Protein AF-A0A4S2RQL5-F1 (afdb_monomer_lite)

pLDDT: mean 70.8, std 19.48, range [29.61, 95.12]

Sequence (225 aa):
MMVQENGVPAGMKHYSAEFKADAVLYRSRLGATVRSVAADLGVNTETLRNWIRAADGRRSGAHSAPPAAVQAGGDAVQAELAAARKRIREPEEERDILRKASPVFRDGDALVNRCQFVEDHQRRHGVKRLCDIFGLSRSSFYYWRRTAAARAARQAVDAGLAARIRKAHQDSDGTYGVPRITAELRDQAGRSSITSGSPGSCGPSGSRGSACAAGTAPRSRTRWR

Foldseek 3Di:
DDDDDDDDDPDDPDDDPVNLVVLLVVVVPPPDDLVNSCVVVVHDSVVNVVSNVVVVVVVVVVVPPPPVVVVVVVVVVVVVVVVVVVVVVLVVVLVVLCVVLVVQCDDPVNLVSLLVSLVVCCVPQNNVSSCVSSVHDPVSSVVCVVCVVVVVVVVVVVVVVVVQLVVVCVVVVNPDDDVRSVVVVVVVVVVVVVVPDDDDDDDDDDDDDDDDDDDDDPPPPPPDD

Radius of gyration: 44.58 Å; chains: 1; bounding box: 65×73×136 Å

Secondary structure (DSSP, 8-state):
----------------HHHHHHHHHGGGSTT--HHHHHHHTT--HHHHHHHHHHHHHHHHHHHTS-HHHHHHHHHHHHHHHHHHHHHHHHHHHHHHHHHHHGGGSSSS-HHHHHHHHHHHHHHHH-HHHHHHHTT--HHHHHHHHHTHHHHHHHHHHHHHHHHHHHHHHHHTTT---HHHHHHHHHHHHHHHHHHT-----------------------------

Structure (mmCIF, N/CA/C/O backbone):
data_AF-A0A4S2RQL5-F1
#
_entry.id   AF-A0A4S2RQL5-F1
#
loop_
_atom_site.group_PDB
_atom_site.id
_atom_site.type_symbol
_atom_site.label_atom_id
_atom_site.label_alt_id
_atom_site.label_comp_id
_atom_site.label_asym_id
_atom_site.label_entity_id
_atom_site.label_seq_id
_atom_site.pdbx_PDB_ins_code
_atom_site.Cartn_x
_atom_site.Cartn_y
_atom_site.Cartn_z
_atom_site.occupancy
_atom_site.B_iso_or_equiv
_atom_site.auth_seq_id
_atom_site.auth_comp_id
_atom_site.auth_asym_id
_atom_site.auth_atom_id
_atom_site.pdbx_PDB_model_num
ATOM 1 N N . MET A 1 1 ? 15.908 45.155 -93.025 1.00 34.34 1 MET A N 1
ATOM 2 C CA . MET A 1 1 ? 16.647 46.073 -92.137 1.00 34.34 1 MET A CA 1
ATOM 3 C C . MET A 1 1 ? 17.646 45.226 -91.369 1.00 34.34 1 MET A C 1
ATOM 5 O O . MET A 1 1 ? 17.229 44.307 -90.678 1.00 34.34 1 MET A O 1
ATOM 9 N N . MET A 1 2 ? 18.937 45.422 -91.637 1.00 41.31 2 MET A N 1
ATOM 10 C CA . MET A 1 2 ? 20.024 44.726 -90.951 1.00 41.31 2 MET A CA 1
ATOM 11 C C . MET A 1 2 ? 19.987 45.047 -89.458 1.00 41.31 2 MET A C 1
ATOM 13 O O . MET A 1 2 ? 19.910 46.222 -89.121 1.00 41.31 2 MET A O 1
ATOM 17 N N . VAL A 1 3 ? 20.153 44.032 -88.611 1.00 37.03 3 VAL A N 1
ATOM 18 C CA . VAL A 1 3 ? 21.260 44.028 -87.646 1.00 37.03 3 VAL A CA 1
ATOM 19 C C . VAL A 1 3 ? 21.790 42.593 -87.584 1.00 37.03 3 VAL A C 1
ATOM 21 O O . VAL A 1 3 ? 21.140 41.694 -87.056 1.00 37.03 3 VAL A O 1
ATOM 24 N N . GLN A 1 4 ? 22.943 42.373 -88.214 1.00 37.97 4 GLN A N 1
ATOM 25 C CA . GLN A 1 4 ? 23.863 41.309 -87.826 1.00 37.97 4 GLN A CA 1
ATOM 26 C C . GLN A 1 4 ? 24.571 41.755 -86.546 1.00 37.97 4 GLN A C 1
ATOM 28 O O . GLN A 1 4 ? 24.868 42.938 -86.417 1.00 37.97 4 GLN A O 1
ATOM 33 N N . GLU A 1 5 ? 24.841 40.807 -85.649 1.00 35.75 5 GLU A N 1
ATOM 34 C CA . GLU A 1 5 ? 26.162 40.549 -85.045 1.00 35.75 5 GLU A CA 1
ATOM 35 C C . GLU A 1 5 ? 26.001 39.907 -83.661 1.00 35.75 5 GLU A C 1
ATOM 37 O O . GLU A 1 5 ? 25.435 40.500 -82.743 1.00 35.75 5 GLU A O 1
ATOM 42 N N . ASN A 1 6 ? 26.528 38.687 -83.528 1.00 32.44 6 ASN A N 1
ATOM 43 C CA . ASN A 1 6 ? 27.575 38.303 -82.568 1.00 32.44 6 ASN A CA 1
ATOM 44 C C . ASN A 1 6 ? 27.455 36.816 -82.202 1.00 32.44 6 ASN A C 1
ATOM 46 O O . ASN A 1 6 ? 26.516 36.382 -81.535 1.00 32.44 6 ASN A O 1
ATOM 50 N N . GLY A 1 7 ? 28.431 36.027 -82.656 1.00 43.31 7 GLY A N 1
ATOM 51 C CA . GLY A 1 7 ? 28.611 34.640 -82.240 1.00 43.31 7 GLY A CA 1
ATOM 52 C C . GLY A 1 7 ? 29.108 34.521 -80.797 1.00 43.31 7 GLY A C 1
ATOM 53 O O . GLY A 1 7 ? 29.825 35.390 -80.310 1.00 43.31 7 GLY A O 1
ATOM 54 N N . VAL A 1 8 ? 28.771 33.407 -80.136 1.00 41.56 8 VAL A N 1
ATOM 55 C CA . VAL A 1 8 ? 29.388 32.949 -78.877 1.00 41.56 8 VAL A CA 1
ATOM 56 C C . VAL A 1 8 ? 29.467 31.403 -78.910 1.00 41.56 8 VAL A C 1
ATOM 58 O O . VAL A 1 8 ? 28.512 30.764 -79.357 1.00 41.56 8 VAL A O 1
ATOM 61 N N . PRO A 1 9 ? 30.609 30.793 -78.526 1.00 42.91 9 PRO A N 1
ATOM 62 C CA . PRO A 1 9 ? 31.042 29.459 -78.963 1.00 42.91 9 PRO A CA 1
ATOM 63 C C . PRO A 1 9 ? 30.387 28.294 -78.209 1.00 42.91 9 PRO A C 1
ATOM 65 O O . PRO A 1 9 ? 29.719 28.481 -77.194 1.00 42.91 9 PRO A O 1
ATOM 68 N N . ALA A 1 10 ? 30.633 27.069 -78.694 1.00 48.91 10 ALA A N 1
ATOM 69 C CA . ALA A 1 10 ? 30.299 25.803 -78.040 1.00 48.91 10 ALA A CA 1
ATOM 70 C C . ALA A 1 10 ? 30.952 25.694 -76.645 1.00 48.91 10 ALA A C 1
ATOM 72 O O . ALA A 1 10 ? 31.987 25.059 -76.459 1.00 48.91 10 ALA A O 1
ATOM 73 N N . GLY A 1 11 ? 30.338 26.340 -75.656 1.00 37.75 11 GLY A N 1
ATOM 74 C CA . GLY A 1 11 ? 30.669 26.216 -74.247 1.00 37.75 11 GLY A CA 1
ATOM 75 C C . GLY A 1 11 ? 30.082 24.925 -73.690 1.00 37.75 11 GLY A C 1
ATOM 76 O O . GLY A 1 11 ? 28.895 24.636 -73.863 1.00 37.75 11 GLY A O 1
ATOM 77 N N . MET A 1 12 ? 30.912 24.134 -73.012 1.00 49.91 12 MET A N 1
ATOM 78 C CA . MET A 1 12 ? 30.446 23.008 -72.209 1.00 49.91 12 MET A CA 1
ATOM 79 C C . MET A 1 12 ? 29.357 23.505 -71.252 1.00 49.91 12 MET A C 1
ATOM 81 O O . MET A 1 12 ? 29.594 24.397 -70.442 1.00 49.91 12 MET A O 1
ATOM 85 N N . LYS A 1 13 ? 28.144 22.948 -71.348 1.00 59.12 13 LYS A N 1
ATOM 86 C CA . LYS A 1 13 ? 27.054 23.261 -70.416 1.00 59.12 13 LYS A CA 1
ATOM 87 C C . LYS A 1 13 ? 27.480 22.801 -69.016 1.00 59.12 13 LYS A C 1
ATOM 89 O O . LYS A 1 13 ? 27.404 21.615 -68.691 1.00 59.12 13 LYS A O 1
ATOM 94 N N . HIS A 1 14 ? 27.998 23.721 -68.207 1.00 60.53 14 HIS A N 1
ATOM 95 C CA . HIS A 1 14 ? 28.420 23.446 -66.839 1.00 60.53 14 HIS A CA 1
ATOM 96 C C . HIS A 1 14 ? 27.188 23.401 -65.931 1.00 60.53 14 HIS A C 1
ATOM 98 O O . HIS A 1 14 ? 26.689 24.422 -65.474 1.00 60.53 14 HIS A O 1
ATOM 104 N N . TYR A 1 15 ? 26.682 22.195 -65.679 1.00 75.69 15 TYR A N 1
ATOM 105 C CA . TYR A 1 15 ? 25.601 21.972 -64.719 1.00 75.69 15 TYR A CA 1
ATOM 106 C C . TYR A 1 15 ? 26.146 22.011 -63.283 1.00 75.69 15 TYR A C 1
ATOM 108 O O . TYR A 1 15 ? 27.143 21.334 -62.989 1.00 75.69 15 TYR A O 1
ATOM 116 N N . SER A 1 16 ? 25.493 22.775 -62.399 1.00 79.69 16 SER A N 1
ATOM 117 C CA . SER A 1 16 ? 25.876 22.895 -60.986 1.00 79.69 16 SER A CA 1
ATOM 118 C C . SER A 1 16 ? 25.760 21.552 -60.254 1.00 79.69 16 SER A C 1
ATOM 120 O O . SER A 1 16 ? 25.033 20.647 -60.672 1.00 79.69 16 SER A O 1
ATOM 122 N N . ALA A 1 17 ? 26.517 21.390 -59.165 1.00 72.38 17 ALA A N 1
ATOM 123 C CA . ALA A 1 17 ? 26.490 20.161 -58.371 1.00 72.38 17 ALA A CA 1
ATOM 124 C C . ALA A 1 17 ? 25.106 19.905 -57.749 1.00 72.38 17 ALA A C 1
ATOM 126 O O . ALA A 1 17 ? 24.665 18.758 -57.715 1.00 72.38 17 ALA A O 1
ATOM 127 N N . GLU A 1 18 ? 24.414 20.971 -57.341 1.00 74.06 18 GLU A N 1
ATOM 128 C CA . GLU A 1 18 ? 23.044 20.931 -56.818 1.00 74.06 18 GLU A CA 1
ATOM 129 C C . GLU A 1 18 ? 22.050 20.494 -57.894 1.00 74.06 18 GLU A C 1
ATOM 131 O O . GLU A 1 18 ? 21.303 19.545 -57.683 1.00 74.06 18 GLU A O 1
ATOM 136 N N . PHE A 1 19 ? 22.133 21.060 -59.104 1.00 80.88 19 PHE A N 1
ATOM 137 C CA . PHE A 1 19 ? 21.273 20.655 -60.220 1.00 80.88 19 PHE A CA 1
ATOM 138 C C . PHE A 1 19 ? 21.460 19.176 -60.588 1.00 80.88 19 PHE A C 1
ATOM 140 O O . PHE A 1 19 ? 20.496 18.461 -60.853 1.00 80.88 19 PHE A O 1
ATOM 147 N N . LYS A 1 20 ? 22.705 18.682 -60.572 1.00 80.62 20 LYS A N 1
ATOM 148 C CA . LYS A 1 20 ? 22.995 17.256 -60.793 1.00 80.62 20 LYS A CA 1
ATOM 149 C C . LYS A 1 20 ? 22.435 16.376 -59.671 1.00 80.62 20 LYS A C 1
ATOM 151 O O . LYS A 1 20 ? 22.003 15.262 -59.955 1.00 80.62 20 LYS A O 1
ATOM 156 N N . ALA A 1 21 ? 22.462 16.840 -58.421 1.00 76.25 21 ALA A N 1
ATOM 157 C CA . ALA A 1 21 ? 21.921 16.108 -57.278 1.00 76.25 21 ALA A CA 1
ATOM 158 C C . ALA A 1 21 ? 20.387 16.034 -57.336 1.00 76.25 21 ALA A C 1
ATOM 160 O O . ALA A 1 21 ? 19.831 14.941 -57.218 1.00 76.25 21 ALA A O 1
ATOM 161 N N . ASP A 1 22 ? 19.724 17.150 -57.633 1.00 77.44 22 ASP A N 1
ATOM 162 C CA . ASP A 1 22 ? 18.270 17.222 -57.793 1.00 77.44 22 ASP A CA 1
ATOM 163 C C . ASP A 1 22 ? 17.782 16.383 -58.978 1.00 77.44 22 ASP A C 1
ATOM 165 O O . ASP A 1 22 ? 16.808 15.636 -58.857 1.00 77.44 22 ASP A O 1
ATOM 169 N N . ALA A 1 23 ? 18.512 16.402 -60.099 1.00 80.00 23 ALA A N 1
ATOM 170 C CA . ALA A 1 23 ? 18.220 15.554 -61.254 1.00 80.00 23 ALA A CA 1
ATOM 171 C C . ALA A 1 23 ? 18.296 14.051 -60.921 1.00 80.00 23 ALA A C 1
ATOM 173 O O . ALA A 1 23 ? 17.503 13.257 -61.430 1.00 80.00 23 ALA A O 1
ATOM 174 N N . VAL A 1 24 ? 19.227 13.645 -60.047 1.00 79.81 24 VAL A N 1
ATOM 175 C CA . VAL A 1 24 ? 19.340 12.255 -59.570 1.00 79.81 24 VAL A CA 1
ATOM 176 C C . VAL A 1 24 ? 18.233 11.917 -58.559 1.00 79.81 24 VAL A C 1
ATOM 178 O O . VAL A 1 24 ? 17.734 10.790 -58.569 1.00 79.81 24 VAL A O 1
ATOM 181 N N . LEU A 1 25 ? 17.803 12.869 -57.723 1.00 78.38 25 LEU A N 1
ATOM 182 C CA . LEU A 1 25 ? 16.706 12.689 -56.760 1.00 78.38 25 LEU A CA 1
ATOM 183 C C . LEU A 1 25 ? 15.331 12.566 -57.430 1.00 78.38 25 LEU A C 1
ATOM 185 O O . LEU A 1 25 ? 14.486 11.815 -56.940 1.00 78.38 25 LEU A O 1
ATOM 189 N N . TYR A 1 26 ? 15.126 13.216 -58.578 1.00 72.69 26 TYR A N 1
ATOM 190 C CA . TYR A 1 26 ? 13.874 13.163 -59.346 1.00 72.69 26 TYR A CA 1
ATOM 191 C C . TYR A 1 26 ? 13.485 11.736 -59.793 1.00 72.69 26 TYR A C 1
ATOM 193 O O . TYR A 1 26 ? 12.309 11.456 -60.026 1.00 72.69 26 TYR A O 1
ATOM 201 N N . ARG A 1 27 ? 14.450 10.797 -59.821 1.00 69.69 27 ARG A N 1
ATOM 202 C CA . ARG A 1 27 ? 14.246 9.345 -60.027 1.00 69.69 27 ARG A CA 1
ATOM 203 C C . ARG A 1 27 ? 13.333 8.710 -58.976 1.00 69.69 27 ARG A C 1
ATOM 205 O O . ARG A 1 27 ? 12.650 7.737 -59.274 1.00 69.69 27 ARG A O 1
ATOM 212 N N . SER A 1 28 ? 13.338 9.225 -57.749 1.00 66.88 28 SER A N 1
ATOM 213 C CA . SER A 1 28 ? 12.566 8.664 -56.632 1.00 66.88 28 SER A CA 1
ATOM 214 C C . SER A 1 28 ? 11.060 8.939 -56.748 1.00 66.88 28 SER A C 1
ATOM 216 O O . SER A 1 28 ? 10.281 8.449 -55.933 1.00 66.88 28 SER A O 1
ATOM 218 N N . ARG A 1 29 ? 10.631 9.702 -57.764 1.00 68.88 29 ARG A N 1
ATOM 219 C CA . ARG A 1 29 ? 9.221 9.903 -58.103 1.00 68.88 29 ARG A CA 1
ATOM 220 C C . ARG A 1 29 ? 8.681 8.648 -58.801 1.00 68.88 29 ARG A C 1
ATOM 222 O O . ARG A 1 29 ? 9.206 8.227 -59.830 1.00 68.88 29 ARG A O 1
ATOM 229 N N . LEU A 1 30 ? 7.635 8.042 -58.236 1.00 44.84 30 LEU A N 1
ATOM 230 C CA . LEU A 1 30 ? 7.001 6.828 -58.767 1.00 44.84 30 LEU A CA 1
ATOM 231 C C . LEU A 1 30 ? 6.630 7.003 -60.254 1.00 44.84 30 LEU A C 1
ATOM 233 O O . LEU A 1 30 ? 5.904 7.929 -60.606 1.00 44.84 30 LEU A O 1
ATOM 237 N N . GLY A 1 31 ? 7.147 6.119 -61.117 1.00 59.00 31 GLY A N 1
ATOM 238 C CA . GLY A 1 31 ? 6.869 6.097 -62.562 1.00 59.00 31 GLY A CA 1
ATOM 239 C C . GLY A 1 31 ? 7.828 6.901 -63.453 1.00 59.00 31 GLY A C 1
ATOM 240 O O . GLY A 1 31 ? 7.676 6.882 -64.673 1.00 59.00 31 GLY A O 1
ATOM 241 N N . ALA A 1 32 ? 8.831 7.582 -62.892 1.00 73.06 32 ALA A N 1
ATOM 242 C CA . ALA A 1 32 ? 9.791 8.354 -63.676 1.00 73.06 32 ALA A CA 1
ATOM 243 C C . ALA A 1 32 ? 10.809 7.445 -64.399 1.00 73.06 32 ALA A C 1
ATOM 245 O O . ALA A 1 32 ? 11.567 6.706 -63.769 1.00 73.06 32 ALA A O 1
ATOM 246 N N . THR A 1 33 ? 10.870 7.517 -65.733 1.00 80.00 33 THR A N 1
ATOM 247 C CA . THR A 1 33 ? 11.926 6.856 -66.520 1.00 80.00 33 THR A CA 1
ATOM 248 C C . THR A 1 33 ? 13.084 7.824 -66.748 1.00 80.00 33 THR A C 1
ATOM 250 O O . THR A 1 33 ? 12.879 9.024 -66.895 1.00 80.00 33 THR A O 1
ATOM 253 N N . VAL A 1 34 ? 14.321 7.327 -66.858 1.00 78.62 34 VAL A N 1
ATOM 254 C CA . VAL A 1 34 ? 15.495 8.189 -67.129 1.00 78.62 34 VAL A CA 1
ATOM 255 C C . VAL A 1 34 ? 15.301 9.028 -68.402 1.00 78.62 34 VAL A C 1
ATOM 257 O O . VAL A 1 34 ? 15.795 10.147 -68.495 1.00 78.62 34 VAL A O 1
ATOM 260 N N . ARG A 1 35 ? 14.537 8.513 -69.372 1.00 81.19 35 ARG A N 1
ATOM 261 C CA . ARG A 1 35 ? 14.178 9.233 -70.596 1.00 81.19 35 ARG A CA 1
ATOM 262 C C . ARG A 1 35 ? 13.189 10.372 -70.341 1.00 81.19 35 ARG A C 1
ATOM 264 O O . ARG A 1 35 ? 13.413 11.454 -70.870 1.00 81.19 35 ARG A O 1
ATOM 271 N N . SER A 1 36 ? 12.132 10.148 -69.554 1.00 80.19 36 SER A N 1
ATOM 272 C CA . SER A 1 36 ? 11.158 11.201 -69.232 1.00 80.19 36 SER A CA 1
ATOM 273 C C . SER A 1 36 ? 11.795 12.292 -68.377 1.00 80.19 36 SER A C 1
ATOM 275 O O . SER A 1 36 ? 11.691 13.458 -68.717 1.00 80.19 36 SER A O 1
ATOM 277 N N . VAL A 1 37 ? 12.588 11.917 -67.368 1.00 81.19 37 VAL A N 1
ATOM 278 C CA . VAL A 1 37 ? 13.312 12.878 -66.519 1.00 81.19 37 VAL A CA 1
ATOM 279 C C . VAL A 1 37 ? 14.302 13.716 -67.334 1.00 81.19 37 VAL A C 1
ATOM 281 O O . VAL A 1 37 ? 14.418 14.918 -67.127 1.00 81.19 37 VAL A O 1
ATOM 284 N N . ALA A 1 38 ? 15.005 13.106 -68.292 1.00 84.38 38 ALA A N 1
ATOM 285 C CA . ALA A 1 38 ? 15.909 13.838 -69.175 1.00 84.38 38 ALA A CA 1
ATOM 286 C C . ALA A 1 38 ? 15.165 14.820 -70.098 1.00 84.38 38 ALA A C 1
ATOM 288 O O . ALA A 1 38 ? 15.652 15.929 -70.313 1.00 84.38 38 ALA A O 1
ATOM 289 N N . ALA A 1 39 ? 13.990 14.430 -70.606 1.00 82.50 39 ALA A N 1
ATOM 290 C CA . ALA A 1 39 ? 13.137 15.295 -71.418 1.00 82.50 39 ALA A CA 1
ATOM 291 C C . ALA A 1 39 ? 12.576 16.473 -70.603 1.00 82.50 39 ALA A C 1
ATOM 293 O O . ALA A 1 39 ? 12.679 17.610 -71.054 1.00 82.50 39 ALA A O 1
ATOM 294 N N . ASP A 1 40 ? 12.087 16.215 -69.386 1.00 79.69 40 ASP A N 1
ATOM 295 C CA . ASP A 1 40 ? 11.543 17.231 -68.475 1.00 79.69 40 ASP A CA 1
ATOM 296 C C . ASP A 1 40 ? 12.609 18.259 -68.054 1.00 79.69 40 ASP A C 1
ATOM 298 O O . ASP A 1 40 ? 12.323 19.443 -67.901 1.00 79.69 40 ASP A O 1
ATOM 302 N N . LEU A 1 41 ? 13.862 17.816 -67.901 1.00 81.94 41 LEU A N 1
ATOM 303 C CA . LEU A 1 41 ? 15.003 18.665 -67.537 1.00 81.94 41 LEU A CA 1
ATOM 304 C C . LEU A 1 41 ? 15.725 19.282 -68.750 1.00 81.94 41 LEU A C 1
ATOM 306 O O . LEU A 1 41 ? 16.682 20.037 -68.569 1.00 81.94 41 LEU A O 1
ATOM 310 N N . GLY A 1 42 ? 15.329 18.940 -69.981 1.00 80.88 42 GLY A N 1
ATOM 311 C CA . GLY A 1 42 ? 15.985 19.411 -71.207 1.00 80.88 42 GLY A CA 1
ATOM 312 C C . GLY A 1 42 ? 17.454 18.978 -71.345 1.00 80.88 42 GLY A C 1
ATOM 313 O O . GLY A 1 42 ? 18.251 19.665 -71.993 1.00 80.88 42 GLY A O 1
ATOM 314 N N . VAL A 1 43 ? 17.845 17.860 -70.722 1.00 84.00 43 VAL A N 1
ATOM 315 C CA . VAL A 1 43 ? 19.212 17.313 -70.761 1.00 84.00 43 VAL A CA 1
ATOM 316 C C . VAL A 1 43 ? 19.282 16.048 -71.610 1.00 84.00 43 VAL A C 1
ATOM 318 O O . VAL A 1 43 ? 18.306 15.324 -71.779 1.00 84.00 43 VAL A O 1
ATOM 321 N N . ASN A 1 44 ? 20.464 15.738 -72.143 1.00 84.75 44 ASN A N 1
ATOM 322 C CA . ASN A 1 44 ? 20.664 14.475 -72.849 1.00 84.75 44 ASN A CA 1
ATOM 323 C C . ASN A 1 44 ? 20.505 13.295 -71.868 1.00 84.75 44 ASN A C 1
ATOM 325 O O . ASN A 1 44 ? 21.095 13.289 -70.784 1.00 84.75 44 ASN A O 1
ATOM 329 N N . THR A 1 45 ? 19.736 12.278 -72.266 1.00 84.31 45 THR A N 1
ATOM 330 C CA . THR A 1 45 ? 19.500 11.057 -71.484 1.00 84.31 45 THR A CA 1
ATOM 331 C C . THR A 1 45 ? 20.800 10.367 -71.071 1.00 84.31 45 THR A C 1
ATOM 333 O O . THR A 1 45 ? 20.889 9.856 -69.956 1.00 84.31 45 THR A O 1
ATOM 336 N N . GLU A 1 46 ? 21.830 10.388 -71.920 1.00 81.50 46 GLU A N 1
ATOM 337 C CA . GLU A 1 46 ? 23.118 9.761 -71.604 1.00 81.50 46 GLU A CA 1
ATOM 338 C C . GLU A 1 46 ? 23.907 10.546 -70.548 1.00 81.50 46 GLU A C 1
ATOM 340 O O . GLU A 1 46 ? 24.548 9.964 -69.674 1.00 81.50 46 GLU A O 1
ATOM 345 N N . THR A 1 47 ? 23.777 11.873 -70.541 1.00 83.75 47 THR A N 1
ATOM 346 C CA . THR A 1 47 ? 24.362 12.736 -69.508 1.00 83.75 47 THR A CA 1
ATOM 347 C C . THR A 1 47 ? 23.732 12.461 -68.143 1.00 83.75 47 THR A C 1
ATOM 349 O O . THR A 1 47 ? 24.450 12.326 -67.151 1.00 83.75 47 THR A O 1
ATOM 352 N N . LEU A 1 48 ? 22.406 12.293 -68.097 1.00 83.56 48 LEU A N 1
ATOM 353 C CA . LEU A 1 48 ? 21.700 11.920 -66.873 1.00 83.56 48 LEU A CA 1
ATOM 354 C C . LEU A 1 48 ? 22.108 10.517 -66.393 1.00 83.56 48 LEU A C 1
ATOM 356 O O . LEU A 1 48 ? 22.365 10.331 -65.205 1.00 83.56 48 LEU A O 1
ATOM 360 N N . ARG A 1 49 ? 22.261 9.541 -67.303 1.00 82.94 49 ARG A N 1
ATOM 361 C CA . ARG A 1 49 ? 22.790 8.206 -66.955 1.00 82.94 49 ARG A CA 1
ATOM 362 C C . ARG A 1 49 ? 24.200 8.269 -66.378 1.00 82.94 49 ARG A C 1
ATOM 364 O O . ARG A 1 49 ? 24.483 7.566 -65.412 1.00 82.94 49 ARG A O 1
ATOM 371 N N . ASN A 1 50 ? 25.068 9.117 -66.922 1.00 85.19 50 ASN A N 1
ATOM 372 C CA . ASN A 1 50 ? 26.423 9.295 -66.405 1.00 85.19 50 ASN A CA 1
ATOM 373 C C . ASN A 1 50 ? 26.429 9.926 -65.005 1.00 85.19 50 ASN A C 1
ATOM 375 O O . ASN A 1 50 ? 27.203 9.496 -64.150 1.00 85.19 50 ASN A O 1
ATOM 379 N N . TRP A 1 51 ? 25.537 10.879 -64.721 1.00 86.31 51 TRP A N 1
ATOM 380 C CA . TRP A 1 51 ? 25.381 11.427 -63.366 1.00 86.31 51 TRP A CA 1
ATOM 381 C C . TRP A 1 51 ? 24.830 10.400 -62.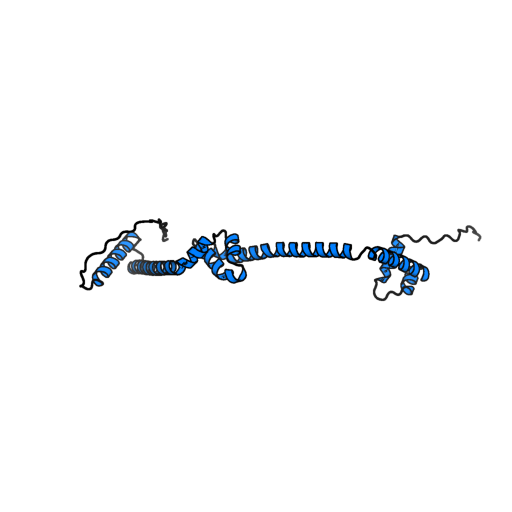379 1.00 86.31 51 TRP A C 1
ATOM 383 O O . TRP A 1 51 ? 25.315 10.333 -61.251 1.00 86.31 51 TRP A O 1
ATOM 393 N N . ILE A 1 52 ? 23.884 9.563 -62.813 1.00 82.56 52 ILE A N 1
ATOM 394 C CA . ILE A 1 52 ? 23.350 8.458 -62.010 1.00 82.56 52 ILE A CA 1
ATOM 395 C C . ILE A 1 52 ? 24.463 7.456 -61.685 1.00 82.56 52 ILE A C 1
ATOM 397 O O . ILE A 1 52 ? 24.685 7.167 -60.515 1.00 82.56 52 ILE A O 1
ATOM 401 N N . ARG A 1 53 ? 25.242 7.010 -62.680 1.00 81.50 53 ARG A N 1
ATOM 402 C CA . ARG A 1 53 ? 26.393 6.112 -62.468 1.00 81.50 53 ARG A CA 1
ATOM 403 C C . ARG A 1 53 ? 27.430 6.713 -61.516 1.00 81.50 53 ARG A C 1
ATOM 405 O O . ARG A 1 53 ? 27.945 6.007 -60.657 1.00 81.50 53 ARG A O 1
ATOM 412 N N . ALA A 1 54 ? 27.716 8.010 -61.626 1.00 81.06 54 ALA A N 1
ATOM 413 C CA . ALA A 1 54 ? 28.644 8.696 -60.726 1.00 81.06 54 ALA A CA 1
ATOM 414 C C . ALA A 1 54 ? 28.098 8.833 -59.288 1.00 81.06 54 ALA A C 1
ATOM 416 O O . ALA A 1 54 ? 28.860 8.760 -58.322 1.00 81.06 54 ALA A O 1
ATOM 417 N N . ALA A 1 55 ? 26.786 9.029 -59.123 1.00 78.56 55 ALA A N 1
ATOM 418 C CA . ALA A 1 55 ? 26.129 9.075 -57.817 1.00 78.56 55 ALA A CA 1
ATOM 419 C C . ALA A 1 55 ? 26.044 7.686 -57.165 1.00 78.56 55 ALA A C 1
ATOM 421 O O . ALA A 1 55 ? 26.347 7.552 -55.979 1.00 78.56 55 ALA A O 1
ATOM 422 N N . ASP A 1 56 ? 25.701 6.660 -57.942 1.00 76.06 56 ASP A N 1
ATOM 423 C CA . ASP A 1 56 ? 25.661 5.272 -57.491 1.00 76.06 56 ASP A CA 1
ATOM 424 C C . ASP A 1 56 ? 27.081 4.771 -57.172 1.00 76.06 56 ASP A C 1
ATOM 426 O O . ASP A 1 56 ? 27.278 4.157 -56.132 1.00 76.06 56 ASP A O 1
ATOM 430 N N . GLY A 1 57 ? 28.101 5.145 -57.954 1.00 72.06 57 GLY A N 1
ATOM 431 C CA . GLY A 1 57 ? 29.510 4.853 -57.659 1.00 72.06 57 GLY A CA 1
ATOM 432 C C . GLY A 1 57 ? 30.025 5.516 -56.374 1.00 72.06 57 GLY A C 1
ATOM 433 O O . GLY A 1 57 ? 30.723 4.875 -55.590 1.00 72.06 57 GLY A O 1
ATOM 434 N N . ARG A 1 58 ? 29.628 6.769 -56.089 1.00 67.25 58 ARG A N 1
ATOM 435 C CA . ARG A 1 58 ? 29.906 7.418 -54.789 1.00 67.25 58 ARG A CA 1
ATOM 436 C C . ARG A 1 58 ? 29.175 6.746 -53.633 1.00 67.25 58 ARG A C 1
ATOM 438 O O . ARG A 1 58 ? 29.743 6.618 -52.553 1.00 67.25 58 ARG A O 1
ATOM 445 N N . ARG A 1 59 ? 27.935 6.302 -53.856 1.00 60.44 59 ARG A N 1
ATOM 446 C CA . ARG A 1 59 ? 27.164 5.546 -52.866 1.00 60.44 59 ARG A CA 1
ATOM 447 C C . ARG A 1 59 ? 27.836 4.204 -52.591 1.00 60.44 59 ARG A C 1
ATOM 449 O O . ARG A 1 59 ? 28.092 3.917 -51.433 1.00 60.44 59 ARG A O 1
ATOM 456 N N . SER A 1 60 ? 28.215 3.446 -53.615 1.00 57.78 60 SER A N 1
ATOM 457 C CA . SER A 1 60 ? 28.969 2.198 -53.475 1.00 57.78 60 SER A CA 1
ATOM 458 C C . SER A 1 60 ? 30.306 2.413 -52.765 1.00 57.78 60 SER A C 1
ATOM 460 O O . SER A 1 60 ? 30.593 1.683 -51.833 1.00 57.78 60 SER A O 1
ATOM 462 N N . GLY A 1 61 ? 31.071 3.462 -53.088 1.00 56.12 61 GLY A N 1
ATOM 463 C CA . GLY A 1 61 ? 32.299 3.807 -52.355 1.00 56.12 61 GLY A CA 1
ATOM 464 C C . GLY A 1 61 ? 32.069 4.136 -50.872 1.00 56.12 61 GLY A C 1
ATOM 465 O O . GLY A 1 61 ? 32.877 3.755 -50.031 1.00 56.12 61 GLY A O 1
ATOM 466 N N . ALA A 1 62 ? 30.941 4.769 -50.533 1.00 56.16 62 ALA A N 1
ATOM 467 C CA . ALA A 1 62 ? 30.535 5.032 -49.149 1.00 56.16 62 ALA A CA 1
ATOM 468 C C . ALA A 1 62 ? 29.965 3.791 -48.426 1.00 56.16 62 ALA A C 1
ATOM 470 O O . ALA A 1 62 ? 30.059 3.699 -47.207 1.00 56.16 62 ALA A O 1
ATOM 471 N N . HIS A 1 63 ? 29.395 2.830 -49.164 1.00 52.22 63 HIS A N 1
ATOM 472 C CA . HIS A 1 63 ? 28.910 1.543 -48.638 1.00 52.22 63 HIS A CA 1
ATOM 473 C C . HIS A 1 63 ? 30.010 0.462 -48.618 1.00 52.22 63 HIS A C 1
ATOM 475 O O . HIS A 1 63 ? 29.790 -0.613 -48.072 1.00 52.22 63 HIS A O 1
ATOM 481 N N . SER A 1 64 ? 31.190 0.752 -49.178 1.00 52.94 64 SER A N 1
ATOM 482 C CA . SER A 1 64 ? 32.386 -0.104 -49.145 1.00 52.94 64 SER A CA 1
ATOM 483 C C . SER A 1 64 ? 33.312 0.175 -47.951 1.00 52.94 64 SER A C 1
ATOM 485 O O . SER A 1 64 ? 34.389 -0.413 -47.868 1.00 52.94 64 SER A O 1
ATOM 487 N N . ALA A 1 65 ? 32.918 1.034 -47.003 1.00 56.38 65 ALA A N 1
ATOM 488 C CA . ALA A 1 65 ? 33.516 1.013 -45.667 1.00 56.38 65 ALA A CA 1
ATOM 489 C C . ALA A 1 65 ? 33.205 -0.349 -45.007 1.00 56.38 65 ALA A C 1
ATOM 491 O O . ALA A 1 65 ? 32.098 -0.858 -45.199 1.00 56.38 65 ALA A O 1
ATOM 492 N N . PRO A 1 66 ? 34.142 -0.972 -44.262 1.00 49.56 66 PRO A N 1
ATOM 493 C CA . PRO A 1 66 ? 33.963 -2.339 -43.782 1.00 49.56 66 PRO A CA 1
ATOM 494 C C . PRO A 1 66 ? 32.649 -2.468 -42.988 1.00 49.56 66 PRO A C 1
ATOM 496 O O . PRO A 1 66 ? 32.435 -1.699 -42.045 1.00 49.56 66 PRO A O 1
ATOM 499 N N . PRO A 1 67 ? 31.773 -3.437 -43.327 1.00 53.19 67 PRO A N 1
ATOM 500 C CA . PRO A 1 67 ? 30.430 -3.552 -42.750 1.00 53.19 67 PRO A CA 1
ATOM 501 C C . PRO A 1 67 ? 30.444 -3.705 -41.222 1.00 53.19 67 PRO A C 1
ATOM 503 O O . PRO A 1 67 ? 29.492 -3.313 -40.555 1.00 53.19 67 PRO A O 1
ATOM 506 N N . ALA A 1 68 ? 31.552 -4.188 -40.655 1.00 52.94 68 ALA A N 1
ATOM 507 C CA . ALA A 1 68 ? 31.741 -4.352 -39.220 1.00 52.94 68 ALA A CA 1
ATOM 508 C C . ALA A 1 68 ? 31.708 -3.029 -38.428 1.00 52.94 68 ALA A C 1
ATOM 510 O O . ALA A 1 68 ? 31.190 -3.009 -37.318 1.00 52.94 68 ALA A O 1
ATOM 511 N N . ALA A 1 69 ? 32.217 -1.916 -38.973 1.00 52.66 69 ALA A N 1
ATOM 512 C CA . ALA A 1 69 ? 32.287 -0.650 -38.232 1.00 52.66 69 ALA A CA 1
ATOM 513 C C . ALA A 1 69 ? 30.921 0.058 -38.141 1.00 52.66 69 ALA A C 1
ATOM 515 O O . ALA A 1 69 ? 30.578 0.629 -37.107 1.00 52.66 69 ALA A O 1
ATOM 516 N N . VAL A 1 70 ? 30.116 -0.019 -39.206 1.00 54.75 70 VAL A N 1
ATOM 517 C CA . VAL A 1 70 ? 28.753 0.541 -39.240 1.00 54.75 70 VAL A CA 1
ATOM 518 C C . VAL A 1 70 ? 27.779 -0.337 -38.448 1.00 54.75 70 VAL A C 1
ATOM 520 O O . VAL A 1 70 ? 26.911 0.194 -37.759 1.00 54.75 70 VAL A O 1
ATOM 523 N N . GLN A 1 71 ? 27.949 -1.665 -38.482 1.00 58.53 71 GLN A N 1
ATOM 524 C CA . GLN A 1 71 ? 27.162 -2.588 -37.657 1.00 58.53 71 GLN A CA 1
ATOM 525 C C . GLN A 1 71 ? 27.498 -2.459 -36.169 1.00 58.53 71 GLN A C 1
ATOM 527 O O . GLN A 1 71 ? 26.579 -2.310 -35.376 1.00 58.53 71 GLN A O 1
ATOM 532 N N . ALA A 1 72 ? 28.777 -2.361 -35.788 1.00 59.41 72 ALA A N 1
ATOM 533 C CA . ALA A 1 72 ? 29.165 -2.141 -34.392 1.00 59.41 72 ALA A CA 1
ATOM 534 C C . ALA A 1 72 ? 28.627 -0.814 -33.821 1.00 59.41 72 ALA A C 1
ATOM 536 O O . ALA A 1 72 ? 28.189 -0.764 -32.672 1.00 59.41 72 ALA A O 1
ATOM 537 N N . GLY A 1 73 ? 28.608 0.256 -34.626 1.00 65.50 73 GLY A N 1
ATOM 538 C CA . GLY A 1 73 ? 27.973 1.523 -34.251 1.00 65.50 73 GLY A CA 1
ATOM 539 C C . GLY A 1 73 ? 26.448 1.412 -34.140 1.00 65.50 73 GLY A C 1
ATOM 540 O O . GLY A 1 73 ? 25.858 1.948 -33.205 1.00 65.50 73 GLY A O 1
ATOM 541 N N . GLY A 1 74 ? 25.807 0.674 -35.052 1.00 71.94 74 GLY A N 1
ATOM 542 C CA . GLY A 1 74 ? 24.375 0.379 -34.998 1.00 71.94 74 GLY A CA 1
ATOM 543 C C . GLY A 1 74 ? 23.993 -0.425 -33.756 1.00 71.94 74 GLY A C 1
ATOM 544 O O . GLY A 1 74 ? 23.065 -0.043 -33.051 1.00 71.94 74 GLY A O 1
ATOM 545 N N . ASP A 1 75 ? 24.740 -1.477 -33.439 1.00 69.50 75 ASP A N 1
ATOM 546 C CA . ASP A 1 75 ? 24.498 -2.347 -32.289 1.00 69.50 75 ASP A CA 1
ATOM 547 C C . ASP A 1 75 ? 24.700 -1.605 -30.961 1.00 69.50 75 ASP A C 1
ATOM 549 O O . ASP A 1 75 ? 23.890 -1.752 -30.044 1.00 69.50 75 ASP A O 1
ATOM 553 N N . ALA A 1 76 ? 25.714 -0.737 -30.871 1.00 75.50 76 ALA A N 1
ATOM 554 C CA . ALA A 1 76 ? 25.924 0.133 -29.715 1.00 75.50 76 ALA A CA 1
ATOM 555 C C . ALA A 1 76 ? 24.759 1.121 -29.524 1.00 75.50 76 ALA A C 1
ATOM 557 O O . ALA A 1 76 ? 24.210 1.229 -28.428 1.00 75.50 76 ALA A O 1
ATOM 558 N N . VAL A 1 77 ? 24.308 1.776 -30.599 1.00 78.56 77 VAL A N 1
ATOM 559 C CA . VAL A 1 77 ? 23.156 2.692 -30.556 1.00 78.56 77 VAL A CA 1
ATOM 560 C C . VAL A 1 77 ? 21.861 1.944 -30.215 1.00 78.56 77 VAL A C 1
ATOM 562 O O . VAL A 1 77 ? 21.047 2.444 -29.441 1.00 78.56 77 VAL A O 1
ATOM 565 N N . GLN A 1 78 ? 21.658 0.726 -30.724 1.00 77.06 78 GLN A N 1
ATOM 566 C CA . GLN A 1 78 ? 20.500 -0.104 -30.372 1.00 77.06 78 GLN A CA 1
ATOM 567 C C . GLN A 1 78 ? 20.541 -0.557 -28.907 1.00 77.06 78 GLN A C 1
ATOM 569 O O . GLN A 1 78 ? 19.508 -0.541 -28.234 1.00 77.06 78 GLN A O 1
ATOM 574 N N . ALA A 1 79 ? 21.719 -0.902 -28.382 1.00 79.38 79 ALA A N 1
ATOM 575 C CA . ALA A 1 79 ? 21.906 -1.231 -26.972 1.00 79.38 79 ALA A CA 1
ATOM 576 C C . ALA A 1 79 ? 21.612 -0.022 -26.067 1.00 79.38 79 ALA A C 1
ATOM 578 O O . ALA A 1 79 ? 20.913 -0.156 -25.059 1.00 79.38 79 ALA A O 1
ATOM 579 N N . GLU A 1 80 ? 22.060 1.173 -26.452 1.00 77.25 80 GLU A N 1
ATOM 580 C CA . GLU A 1 80 ? 21.757 2.419 -25.746 1.00 77.25 80 GLU A CA 1
ATOM 581 C C . GLU A 1 80 ? 20.271 2.789 -25.814 1.00 77.25 80 GLU A C 1
ATOM 583 O O . GLU A 1 80 ? 19.694 3.183 -24.798 1.00 77.25 80 GLU A O 1
ATOM 588 N N . LEU A 1 81 ? 19.616 2.604 -26.965 1.00 73.06 81 LEU A N 1
ATOM 589 C CA . LEU A 1 81 ? 18.172 2.802 -27.122 1.00 73.06 81 LEU A CA 1
ATOM 590 C C . LEU A 1 81 ? 17.370 1.803 -26.282 1.00 73.06 81 LEU A C 1
ATOM 592 O O . LEU A 1 81 ? 16.382 2.186 -25.651 1.00 73.06 81 LEU A O 1
ATOM 596 N N . ALA A 1 82 ? 17.790 0.539 -26.219 1.00 73.88 82 ALA A N 1
ATOM 597 C CA . ALA A 1 82 ? 17.173 -0.468 -25.360 1.00 73.88 82 ALA A CA 1
ATOM 598 C C . ALA A 1 82 ? 17.353 -0.120 -23.872 1.00 73.88 82 ALA A C 1
ATOM 600 O O . ALA A 1 82 ? 16.391 -0.172 -23.099 1.00 73.88 82 ALA A O 1
ATOM 601 N N . ALA A 1 83 ? 18.551 0.316 -23.475 1.00 75.69 83 ALA A N 1
ATOM 602 C CA . ALA A 1 83 ? 18.836 0.771 -22.118 1.00 75.69 83 ALA A CA 1
ATOM 603 C C . ALA A 1 83 ? 18.067 2.056 -21.758 1.00 75.69 83 ALA A C 1
ATOM 605 O O . ALA A 1 83 ? 17.572 2.192 -20.640 1.00 75.69 83 ALA A O 1
ATOM 606 N N . ALA A 1 84 ? 17.921 3.003 -22.687 1.00 69.00 84 ALA A N 1
ATOM 607 C CA . ALA A 1 84 ? 17.121 4.215 -22.512 1.00 69.00 84 ALA A CA 1
ATOM 608 C C . ALA A 1 84 ? 15.625 3.898 -22.371 1.00 69.00 84 ALA A C 1
ATOM 610 O O . ALA A 1 84 ? 14.981 4.388 -21.448 1.00 69.00 84 ALA A O 1
ATOM 611 N N . ARG A 1 85 ? 15.083 3.007 -23.209 1.00 67.19 85 ARG A N 1
ATOM 612 C CA . ARG A 1 85 ? 13.689 2.543 -23.109 1.00 67.19 85 ARG A CA 1
ATOM 613 C C . ARG A 1 85 ? 13.416 1.818 -21.792 1.00 67.19 85 ARG A C 1
ATOM 615 O O . ARG A 1 85 ? 12.379 2.049 -21.177 1.00 67.19 85 ARG A O 1
ATOM 622 N N . LYS A 1 86 ? 14.356 0.994 -21.317 1.00 67.75 86 LYS A N 1
ATOM 623 C CA . LYS A 1 86 ? 14.258 0.348 -19.999 1.00 67.75 86 LYS A CA 1
ATOM 624 C C . LYS A 1 86 ? 14.219 1.379 -18.862 1.00 67.75 86 LYS A C 1
ATOM 626 O O . LYS A 1 86 ? 13.364 1.274 -17.988 1.00 67.75 86 LYS A O 1
ATOM 631 N N . ARG A 1 87 ? 15.075 2.407 -18.929 1.00 63.12 87 ARG A N 1
ATOM 632 C CA . ARG A 1 87 ? 15.118 3.520 -17.962 1.00 63.12 87 ARG A CA 1
ATOM 633 C C . ARG A 1 87 ? 13.864 4.398 -17.957 1.00 63.12 87 ARG A C 1
ATOM 635 O O . ARG A 1 87 ? 13.606 5.018 -16.939 1.00 63.12 87 ARG A O 1
ATOM 642 N N . ILE A 1 88 ? 13.107 4.474 -19.054 1.00 66.69 88 ILE A N 1
ATOM 643 C CA . ILE A 1 88 ? 11.824 5.205 -19.113 1.00 66.69 88 ILE A CA 1
ATOM 644 C C . ILE A 1 88 ? 10.678 4.355 -18.546 1.00 66.69 88 ILE A C 1
ATOM 646 O O . ILE A 1 88 ? 9.831 4.861 -17.816 1.00 66.69 88 ILE A O 1
ATOM 650 N N . ARG A 1 89 ? 10.680 3.046 -18.813 1.00 61.66 89 ARG A N 1
ATOM 651 C CA . ARG A 1 89 ? 9.615 2.138 -18.370 1.00 61.66 89 ARG A CA 1
ATOM 652 C C . ARG A 1 89 ? 9.563 1.952 -16.849 1.00 61.66 89 ARG A C 1
ATOM 654 O O . ARG A 1 89 ? 8.481 1.879 -16.272 1.00 61.66 89 ARG A O 1
ATOM 661 N N . GLU A 1 90 ? 10.719 1.862 -16.193 1.00 61.22 90 GLU A N 1
ATOM 662 C CA . GLU A 1 90 ? 10.801 1.713 -14.732 1.00 61.22 90 GLU A CA 1
ATOM 663 C C . GLU A 1 90 ? 10.092 2.853 -13.957 1.00 61.22 90 GLU A C 1
ATOM 665 O O . GLU A 1 90 ? 9.237 2.535 -13.125 1.00 61.22 90 GLU A O 1
ATOM 670 N N . PRO A 1 91 ? 10.342 4.148 -14.238 1.00 58.91 91 PRO A N 1
ATOM 671 C CA . PRO A 1 91 ? 9.684 5.262 -13.552 1.00 58.91 91 PRO A CA 1
ATOM 672 C C . PRO A 1 91 ? 8.220 5.489 -13.963 1.00 58.91 91 PRO A C 1
ATOM 674 O O . PRO A 1 91 ? 7.442 6.012 -13.166 1.00 58.91 91 PRO A O 1
ATOM 677 N N . GLU A 1 92 ? 7.793 5.096 -15.167 1.00 60.31 92 GLU A N 1
ATOM 678 C CA . GLU A 1 92 ? 6.372 5.159 -15.555 1.00 60.31 92 GLU A CA 1
ATOM 679 C C . GLU A 1 92 ? 5.518 4.199 -14.719 1.00 60.31 92 GLU A C 1
ATOM 681 O O . GLU A 1 92 ? 4.482 4.585 -14.175 1.00 60.31 92 GLU A O 1
ATOM 686 N N . GLU A 1 93 ? 6.003 2.973 -14.524 1.00 62.75 93 GLU A N 1
ATOM 687 C CA . GLU A 1 93 ? 5.353 1.984 -13.664 1.00 62.75 93 GLU A CA 1
ATOM 688 C C . GLU A 1 93 ? 5.298 2.457 -12.198 1.00 62.75 93 GLU A C 1
ATOM 690 O O . GLU A 1 93 ? 4.305 2.224 -11.511 1.00 62.75 93 GLU A O 1
ATOM 695 N N . GLU A 1 94 ? 6.321 3.173 -11.720 1.00 67.88 94 GLU A N 1
ATOM 696 C CA . GLU A 1 94 ? 6.342 3.775 -10.378 1.00 67.88 94 GLU A CA 1
ATOM 697 C C . GLU A 1 94 ? 5.310 4.893 -10.222 1.00 67.88 94 GLU A C 1
ATOM 699 O O . GLU A 1 94 ? 4.581 4.935 -9.227 1.00 67.88 94 GLU A O 1
ATOM 704 N N . ARG A 1 95 ? 5.190 5.780 -11.219 1.00 62.94 95 ARG A N 1
ATOM 705 C CA . ARG A 1 95 ? 4.178 6.846 -11.214 1.00 62.94 95 ARG A CA 1
ATOM 706 C C . ARG A 1 95 ? 2.764 6.285 -11.266 1.00 62.94 95 ARG A C 1
ATOM 708 O O . ARG A 1 95 ? 1.889 6.816 -10.584 1.00 62.94 95 ARG A O 1
ATOM 715 N N . ASP A 1 96 ? 2.540 5.204 -12.004 1.00 68.12 96 ASP A N 1
ATOM 716 C CA . ASP A 1 96 ? 1.250 4.516 -12.031 1.00 68.12 96 ASP A CA 1
ATOM 717 C C . ASP A 1 96 ? 0.929 3.817 -10.706 1.00 68.12 96 ASP A C 1
ATOM 719 O O . ASP A 1 96 ? -0.215 3.864 -10.247 1.00 68.12 96 ASP A O 1
ATOM 723 N N . ILE A 1 97 ? 1.927 3.212 -10.055 1.00 70.75 97 ILE A N 1
ATOM 724 C CA . ILE A 1 97 ? 1.795 2.645 -8.707 1.00 70.75 97 ILE A CA 1
ATOM 725 C C . ILE A 1 97 ? 1.396 3.739 -7.707 1.00 70.75 97 ILE A C 1
ATOM 727 O O . ILE A 1 97 ? 0.415 3.584 -6.979 1.00 70.75 97 ILE A O 1
ATOM 731 N N . LEU A 1 98 ? 2.104 4.871 -7.707 1.00 66.75 98 LEU A N 1
ATOM 732 C CA . LEU A 1 98 ? 1.831 5.995 -6.808 1.00 66.75 98 LEU A CA 1
ATOM 733 C C . LEU A 1 98 ? 0.480 6.660 -7.104 1.00 66.75 98 LEU A C 1
ATOM 735 O O . LEU A 1 98 ? -0.251 7.003 -6.174 1.00 66.75 98 LEU A O 1
ATOM 739 N N . ARG A 1 99 ? 0.099 6.786 -8.381 1.00 66.88 99 ARG A N 1
ATOM 740 C CA . ARG A 1 99 ? -1.217 7.296 -8.793 1.00 66.88 99 ARG A CA 1
ATOM 741 C C . ARG A 1 99 ? -2.346 6.397 -8.289 1.00 66.88 99 ARG A C 1
ATOM 743 O O . ARG A 1 99 ? -3.326 6.911 -7.758 1.00 66.88 99 ARG A O 1
ATOM 750 N N . LYS A 1 100 ? -2.203 5.074 -8.412 1.00 64.75 100 LYS A N 1
ATOM 751 C CA . LYS A 1 100 ? -3.188 4.100 -7.905 1.00 64.75 100 LYS A CA 1
ATOM 752 C C . LYS A 1 100 ? -3.277 4.095 -6.385 1.00 64.75 100 LYS A C 1
ATOM 754 O O . LYS A 1 100 ? -4.355 3.884 -5.841 1.00 64.75 100 LYS A O 1
ATOM 759 N N . ALA A 1 101 ? -2.162 4.337 -5.708 1.00 62.38 101 ALA A N 1
ATOM 760 C CA . ALA A 1 101 ? -2.114 4.326 -4.258 1.00 62.38 101 ALA A CA 1
ATOM 761 C C . ALA A 1 101 ? -2.598 5.653 -3.633 1.00 62.38 101 ALA A C 1
ATOM 763 O O . ALA A 1 101 ? -3.151 5.629 -2.541 1.00 62.38 101 ALA A O 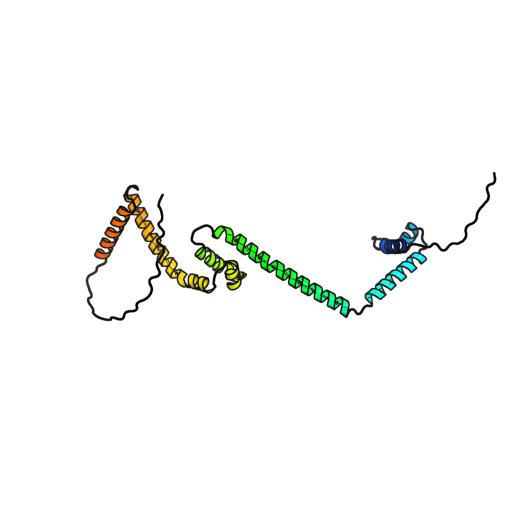1
ATOM 764 N N . SER A 1 102 ? -2.469 6.795 -4.326 1.00 60.97 102 SER A N 1
ATOM 765 C CA . SER A 1 102 ? -2.884 8.142 -3.874 1.00 60.97 102 SER A CA 1
ATOM 766 C C . SER A 1 102 ? -4.242 8.230 -3.137 1.00 60.97 102 SER A C 1
ATOM 768 O O . SER A 1 102 ? -4.277 8.839 -2.064 1.00 60.97 102 SER A O 1
ATOM 770 N N . PRO A 1 103 ? -5.347 7.619 -3.616 1.00 60.84 103 PRO A N 1
ATOM 771 C CA . PRO A 1 103 ? -6.631 7.660 -2.906 1.00 60.84 103 PRO A CA 1
ATOM 772 C C . PRO A 1 103 ? -6.645 6.921 -1.553 1.00 60.84 103 PRO A C 1
ATOM 774 O O . PRO A 1 103 ? -7.505 7.202 -0.728 1.00 60.84 103 PRO A O 1
ATOM 777 N N . VAL A 1 104 ? -5.691 6.024 -1.290 1.00 59.06 104 VAL A N 1
ATOM 778 C CA . VAL A 1 104 ? -5.646 5.144 -0.106 1.00 59.06 104 VAL A CA 1
ATOM 779 C C . VAL A 1 104 ? -4.920 5.813 1.089 1.00 59.06 104 VAL A C 1
ATOM 781 O O . VAL A 1 104 ? -4.880 5.272 2.188 1.00 59.06 104 VAL A O 1
ATOM 784 N N . PHE A 1 105 ? -4.346 7.012 0.931 1.00 57.38 105 PHE A N 1
ATOM 785 C CA . PHE A 1 105 ? -3.434 7.613 1.927 1.00 57.38 105 PHE A CA 1
ATOM 786 C C . PHE A 1 105 ? -4.013 8.695 2.850 1.00 57.38 105 PHE A C 1
ATOM 788 O O . PHE A 1 105 ? -3.253 9.276 3.624 1.00 57.38 105 PHE A O 1
ATOM 795 N N . ARG A 1 106 ? -5.308 9.024 2.771 1.00 50.97 106 ARG A N 1
ATOM 796 C CA . ARG A 1 106 ? -5.844 10.215 3.464 1.00 50.97 106 ARG A CA 1
ATOM 797 C C . ARG A 1 106 ? -6.318 10.004 4.900 1.00 50.97 106 ARG A C 1
ATOM 799 O O . ARG A 1 106 ? -6.390 10.982 5.633 1.00 50.97 106 ARG A O 1
ATOM 806 N N . ASP A 1 107 ? -6.545 8.768 5.324 1.00 47.31 107 ASP A N 1
ATOM 807 C CA . ASP A 1 107 ? -7.047 8.472 6.666 1.00 47.31 107 ASP A CA 1
ATOM 808 C C . ASP A 1 107 ? -5.966 7.787 7.508 1.00 47.31 107 ASP A C 1
ATOM 810 O O . ASP A 1 107 ? -5.087 7.122 6.960 1.00 47.31 107 ASP A O 1
ATOM 814 N N . GLY A 1 108 ? -5.997 7.991 8.831 1.00 49.19 108 GLY A N 1
ATOM 815 C CA . GLY A 1 108 ? -4.938 7.718 9.826 1.00 49.19 108 GLY A CA 1
ATOM 816 C C . GLY A 1 108 ? -4.356 6.295 9.923 1.00 49.19 108 GLY A C 1
ATOM 817 O O . GLY A 1 108 ? -3.600 6.014 10.847 1.00 49.19 108 GLY A O 1
ATOM 818 N N . ASP A 1 109 ? -4.625 5.438 8.946 1.00 61.56 109 ASP A N 1
ATOM 819 C CA . ASP A 1 109 ? -4.110 4.087 8.748 1.00 61.56 109 ASP A CA 1
ATOM 820 C C . ASP A 1 109 ? -3.097 4.009 7.591 1.00 61.56 109 ASP A C 1
ATOM 822 O O . ASP A 1 109 ? -2.954 2.985 6.921 1.00 61.56 109 ASP A O 1
ATOM 826 N N . ALA A 1 110 ? -2.324 5.077 7.370 1.00 68.00 110 ALA A N 1
ATOM 827 C CA . ALA A 1 110 ? -1.350 5.167 6.279 1.00 68.00 110 ALA A CA 1
ATOM 828 C C . ALA A 1 110 ? -0.352 3.991 6.231 1.00 68.00 110 ALA A C 1
ATOM 830 O O . ALA A 1 110 ? 0.171 3.673 5.167 1.00 68.00 110 ALA A O 1
ATOM 831 N N . LEU A 1 111 ? -0.046 3.334 7.357 1.00 74.62 111 LEU A N 1
ATOM 832 C CA . LEU A 1 111 ? 0.785 2.122 7.359 1.00 74.62 111 LEU A CA 1
ATOM 833 C C . LEU A 1 111 ? 0.006 0.877 6.906 1.00 74.62 111 LEU A C 1
ATOM 835 O O . LEU A 1 111 ? 0.522 0.114 6.094 1.00 74.62 111 LEU A O 1
ATOM 839 N N . VAL A 1 112 ? -1.221 0.678 7.400 1.00 78.62 112 VAL A N 1
ATOM 840 C CA . VAL A 1 112 ? -2.064 -0.474 7.031 1.00 78.62 112 VAL A CA 1
ATOM 841 C C . VAL A 1 112 ? -2.407 -0.411 5.548 1.00 78.62 112 VAL A C 1
ATOM 843 O O . VAL A 1 112 ? -2.244 -1.404 4.850 1.00 78.62 112 VAL A O 1
ATOM 846 N N . ASN A 1 113 ? -2.752 0.776 5.058 1.00 83.31 113 ASN A N 1
ATOM 847 C CA . ASN A 1 113 ? -3.065 1.041 3.659 1.00 83.31 113 ASN A CA 1
ATOM 848 C C . ASN A 1 113 ? -1.863 0.796 2.732 1.00 83.31 113 ASN A C 1
ATOM 850 O O . ASN A 1 113 ? -2.006 0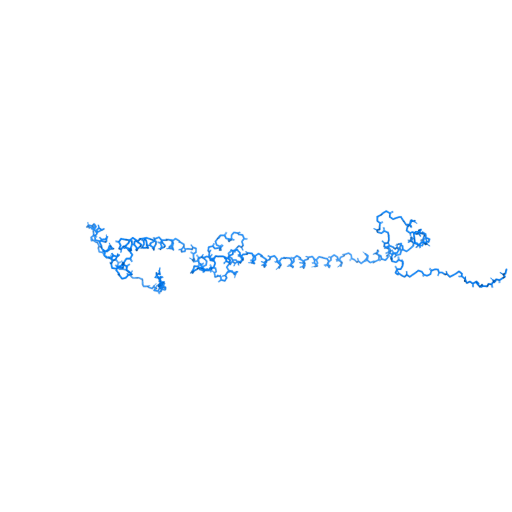.159 1.689 1.00 83.31 113 ASN A O 1
ATOM 854 N N . ARG A 1 114 ? -0.651 1.207 3.137 1.00 84.25 114 ARG A N 1
ATOM 855 C CA . ARG A 1 114 ? 0.577 0.894 2.384 1.00 84.25 114 ARG A CA 1
ATOM 856 C C . ARG A 1 114 ? 0.881 -0.593 2.354 1.00 84.25 114 ARG A C 1
ATOM 858 O O . ARG A 1 114 ? 1.184 -1.130 1.295 1.00 84.25 114 ARG A O 1
ATOM 865 N N . CYS A 1 115 ? 0.836 -1.259 3.505 1.00 87.56 115 CYS A N 1
ATOM 866 C CA . CYS A 1 115 ? 1.145 -2.681 3.567 1.00 87.56 115 CYS A CA 1
ATOM 867 C C . CYS A 1 115 ? 0.095 -3.528 2.833 1.00 87.56 115 CYS A C 1
ATOM 869 O O . CYS A 1 115 ? 0.476 -4.487 2.168 1.00 87.56 115 CYS A O 1
ATOM 871 N N . GLN A 1 116 ? -1.182 -3.133 2.874 1.00 87.69 116 GLN A N 1
ATOM 872 C CA . GLN A 1 116 ? -2.246 -3.753 2.085 1.00 87.69 116 GLN A CA 1
ATOM 873 C C . GLN A 1 116 ? -1.979 -3.605 0.585 1.00 87.69 116 GLN A C 1
ATOM 875 O O . GLN A 1 116 ? -1.980 -4.598 -0.136 1.00 87.69 116 GLN A O 1
ATOM 880 N N . PHE A 1 117 ? -1.638 -2.397 0.123 1.00 87.88 117 PHE A N 1
ATOM 881 C CA . PHE A 1 117 ? -1.296 -2.179 -1.281 1.00 87.88 117 PHE A CA 1
ATOM 882 C C . PHE A 1 117 ? -0.118 -3.060 -1.727 1.00 87.88 117 PHE A C 1
ATOM 884 O O . PHE A 1 117 ? -0.153 -3.634 -2.820 1.00 87.88 117 PHE A O 1
ATOM 891 N N . VAL A 1 118 ? 0.917 -3.189 -0.885 1.00 89.44 118 VAL A N 1
ATOM 892 C CA . VAL A 1 118 ? 2.055 -4.082 -1.148 1.00 89.44 118 VAL A CA 1
ATOM 893 C C . VAL A 1 118 ? 1.587 -5.535 -1.269 1.00 89.44 118 VAL A C 1
ATOM 895 O O . VAL A 1 118 ? 1.991 -6.205 -2.216 1.00 89.44 118 VAL A O 1
ATOM 898 N N . GLU A 1 119 ? 0.720 -6.017 -0.375 1.00 90.38 119 GLU A N 1
ATOM 899 C CA . GLU A 1 119 ? 0.186 -7.388 -0.411 1.00 90.38 119 GLU A CA 1
ATOM 900 C C . GLU A 1 119 ? -0.577 -7.677 -1.715 1.00 90.38 119 GLU A C 1
ATOM 902 O O . GLU A 1 119 ? -0.349 -8.712 -2.347 1.00 90.38 119 GLU A O 1
ATOM 907 N N . ASP A 1 120 ? -1.408 -6.733 -2.163 1.00 89.75 120 ASP A N 1
ATOM 908 C CA . ASP A 1 120 ? -2.240 -6.874 -3.364 1.00 89.75 120 ASP A CA 1
ATOM 909 C C . ASP A 1 120 ? -1.401 -6.877 -4.659 1.00 89.75 120 ASP A C 1
ATOM 911 O O . ASP A 1 120 ? -1.732 -7.547 -5.641 1.00 89.75 120 ASP A O 1
ATOM 915 N N . HIS A 1 121 ? -0.277 -6.153 -4.665 1.00 88.19 121 HIS A N 1
ATOM 916 C CA . HIS A 1 121 ? 0.519 -5.890 -5.869 1.00 88.19 121 HIS A CA 1
ATOM 917 C C . HIS A 1 121 ? 1.876 -6.617 -5.906 1.00 88.19 121 HIS A C 1
ATOM 919 O O . HIS A 1 121 ? 2.560 -6.586 -6.939 1.00 88.19 121 HIS A O 1
ATOM 925 N N . GLN A 1 122 ? 2.268 -7.323 -4.836 1.00 88.56 122 GLN A N 1
ATOM 926 C CA . GLN A 1 122 ? 3.577 -7.991 -4.723 1.00 88.56 122 GLN A CA 1
ATOM 927 C C . GLN A 1 122 ? 3.853 -9.001 -5.841 1.00 88.56 122 GLN A C 1
ATOM 929 O O . GLN A 1 122 ? 5.005 -9.156 -6.242 1.00 88.56 122 GLN A O 1
ATOM 934 N N . ARG A 1 123 ? 2.817 -9.662 -6.381 1.00 88.75 123 ARG A N 1
ATOM 935 C CA . ARG A 1 123 ? 2.969 -10.656 -7.459 1.00 88.75 123 ARG A CA 1
ATOM 936 C C . ARG A 1 123 ? 3.439 -10.037 -8.774 1.00 88.75 123 ARG A C 1
ATOM 938 O O . ARG A 1 123 ? 4.127 -10.701 -9.538 1.00 88.75 123 ARG A O 1
ATOM 945 N N . ARG A 1 124 ? 3.059 -8.784 -9.042 1.00 85.88 124 ARG A N 1
ATOM 946 C CA . ARG A 1 124 ? 3.362 -8.093 -10.304 1.00 85.88 124 ARG A CA 1
ATOM 947 C C . ARG A 1 124 ? 4.633 -7.254 -10.220 1.00 85.88 124 ARG A C 1
ATOM 949 O O . ARG A 1 124 ? 5.373 -7.192 -11.193 1.00 85.88 124 ARG A O 1
ATOM 956 N N . HIS A 1 125 ? 4.877 -6.606 -9.082 1.00 83.56 125 HIS A N 1
ATOM 957 C CA . HIS A 1 125 ? 5.947 -5.606 -8.959 1.00 83.56 125 HIS A CA 1
ATOM 958 C C . HIS A 1 125 ? 7.064 -6.002 -7.985 1.00 83.56 125 HIS A C 1
ATOM 960 O O . HIS A 1 125 ? 8.108 -5.356 -7.963 1.00 83.56 125 HIS A O 1
ATOM 966 N N . GLY A 1 126 ? 6.878 -7.077 -7.213 1.00 88.44 126 GLY A N 1
ATOM 967 C CA . GLY A 1 126 ? 7.831 -7.530 -6.206 1.00 88.44 126 GLY A CA 1
ATOM 968 C C . GLY A 1 126 ? 7.808 -6.680 -4.932 1.00 88.44 126 GLY A C 1
ATOM 969 O O . GLY A 1 126 ? 7.682 -5.457 -4.960 1.00 88.44 126 GLY A O 1
ATOM 970 N N . VAL A 1 127 ? 7.976 -7.338 -3.781 1.00 88.81 127 VAL A N 1
ATOM 971 C CA . VAL A 1 127 ? 7.902 -6.685 -2.460 1.00 88.81 127 VAL A CA 1
ATOM 972 C C . VAL A 1 127 ? 8.972 -5.604 -2.299 1.00 88.81 127 VAL A C 1
ATOM 974 O O . VAL A 1 127 ? 8.675 -4.528 -1.800 1.00 88.81 127 VAL A O 1
ATOM 977 N N . LYS A 1 128 ? 10.213 -5.865 -2.740 1.00 90.19 128 LYS A N 1
ATOM 978 C CA . LYS A 1 128 ? 11.335 -4.924 -2.582 1.00 90.19 128 LYS A CA 1
ATOM 979 C C . LYS A 1 128 ? 11.032 -3.578 -3.248 1.00 90.19 128 LYS A C 1
ATOM 981 O O . LYS A 1 128 ? 11.030 -2.562 -2.568 1.00 90.19 128 LYS A O 1
ATOM 986 N N . ARG A 1 129 ? 10.695 -3.606 -4.541 1.00 86.50 129 ARG A N 1
ATOM 987 C CA . ARG A 1 129 ? 10.409 -2.406 -5.334 1.00 86.50 129 ARG A CA 1
ATOM 988 C C . ARG A 1 129 ? 9.236 -1.616 -4.755 1.00 86.50 129 ARG A C 1
ATOM 990 O O . ARG A 1 129 ? 9.332 -0.408 -4.607 1.00 86.50 129 ARG A O 1
ATOM 997 N N . LEU A 1 130 ? 8.154 -2.294 -4.366 1.00 87.00 130 LEU A N 1
ATOM 998 C CA . LEU A 1 130 ? 7.002 -1.631 -3.749 1.00 87.00 130 LEU A CA 1
ATOM 999 C C . LEU A 1 130 ? 7.356 -0.998 -2.394 1.00 87.00 130 LEU A C 1
ATOM 1001 O O . LEU A 1 130 ? 6.966 0.135 -2.131 1.00 87.00 130 LEU A O 1
ATOM 1005 N N . CYS A 1 131 ? 8.112 -1.695 -1.542 1.00 88.00 131 CYS A N 1
ATOM 1006 C CA . CYS A 1 131 ? 8.580 -1.141 -0.272 1.00 88.00 131 CYS A CA 1
ATOM 1007 C C . CYS A 1 131 ? 9.434 0.119 -0.472 1.00 88.00 131 CYS A C 1
ATOM 1009 O O . CYS A 1 131 ? 9.213 1.103 0.233 1.00 88.00 131 CYS A O 1
ATOM 1011 N N . ASP A 1 132 ? 10.341 0.103 -1.452 1.00 86.19 132 ASP A N 1
ATOM 1012 C CA . ASP A 1 132 ? 11.199 1.243 -1.781 1.00 86.19 132 ASP A CA 1
ATOM 1013 C C . ASP A 1 132 ? 10.356 2.450 -2.250 1.00 86.19 132 ASP A C 1
ATOM 1015 O O . ASP A 1 132 ? 10.511 3.550 -1.721 1.00 86.19 132 ASP A O 1
ATOM 1019 N N . ILE A 1 133 ? 9.380 2.232 -3.145 1.00 84.38 133 ILE A N 1
ATOM 1020 C CA . ILE A 1 133 ? 8.461 3.277 -3.646 1.00 84.38 133 ILE A CA 1
ATOM 1021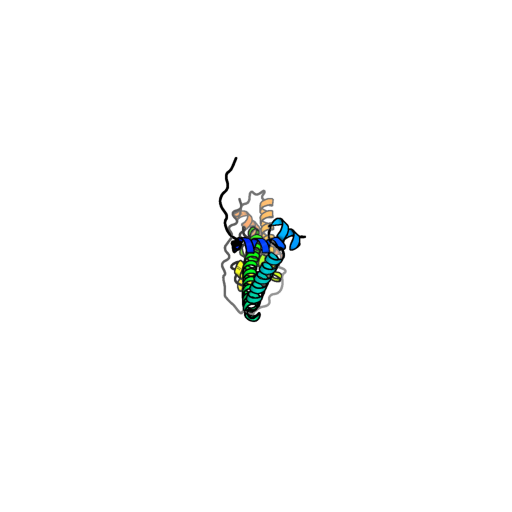 C C . ILE A 1 133 ? 7.624 3.901 -2.517 1.00 84.38 133 ILE A C 1
ATOM 1023 O O . ILE A 1 133 ? 7.417 5.112 -2.484 1.00 84.38 133 ILE A O 1
ATOM 1027 N N . PHE A 1 134 ? 7.122 3.087 -1.584 1.00 82.06 134 PHE A N 1
ATOM 1028 C CA . PHE A 1 134 ? 6.230 3.546 -0.510 1.00 82.06 134 PHE A CA 1
ATOM 1029 C C . PHE A 1 134 ? 6.952 4.009 0.764 1.00 82.06 134 PHE A C 1
ATOM 1031 O O . PHE A 1 134 ? 6.288 4.310 1.769 1.00 82.06 134 PHE A O 1
ATOM 1038 N N . GLY A 1 135 ? 8.290 4.047 0.751 1.00 83.44 135 GLY A N 1
ATOM 1039 C CA . GLY A 1 135 ? 9.101 4.393 1.919 1.00 83.44 135 GLY A CA 1
ATOM 1040 C C . GLY A 1 135 ? 8.849 3.457 3.106 1.00 83.44 135 GLY A C 1
ATOM 1041 O O . GLY A 1 135 ? 8.809 3.897 4.255 1.00 83.44 135 GLY A O 1
ATOM 1042 N N . LEU A 1 136 ? 8.595 2.174 2.834 1.00 86.62 136 LEU A N 1
ATOM 1043 C CA . LEU A 1 136 ? 8.392 1.139 3.843 1.00 86.62 136 LEU A CA 1
ATOM 1044 C C . LEU A 1 136 ? 9.643 0.280 3.985 1.00 86.62 136 LEU A C 1
ATOM 1046 O O . LEU A 1 136 ? 10.245 -0.140 3.002 1.00 86.62 136 LEU A O 1
ATOM 1050 N N . SER A 1 137 ? 9.981 -0.105 5.214 1.00 89.25 137 SER A N 1
ATOM 1051 C CA . SER A 1 137 ? 10.946 -1.184 5.404 1.00 89.25 137 SER A CA 1
ATOM 1052 C C . SER A 1 137 ? 10.293 -2.545 5.125 1.00 89.25 137 SER A C 1
ATOM 1054 O O . SER A 1 137 ? 9.140 -2.805 5.489 1.00 89.25 137 SER A O 1
ATOM 1056 N N . ARG A 1 138 ? 11.062 -3.466 4.527 1.00 91.44 138 ARG A N 1
ATOM 1057 C CA . ARG A 1 138 ? 10.636 -4.865 4.323 1.00 91.44 138 ARG A CA 1
ATOM 1058 C C . ARG A 1 138 ? 10.253 -5.541 5.643 1.00 91.44 138 ARG A C 1
ATOM 1060 O O . ARG A 1 138 ? 9.302 -6.316 5.687 1.00 91.44 138 ARG A O 1
ATOM 1067 N N . SER A 1 139 ? 10.974 -5.229 6.722 1.00 91.62 139 SER A N 1
ATOM 1068 C CA . SER A 1 139 ? 10.688 -5.749 8.061 1.00 91.62 139 SER A CA 1
ATOM 1069 C C . SER A 1 139 ? 9.320 -5.297 8.573 1.00 91.62 139 SER A C 1
ATOM 1071 O O . SER A 1 139 ? 8.584 -6.128 9.098 1.00 91.62 139 SER A O 1
ATOM 1073 N N . SER A 1 140 ? 8.936 -4.035 8.361 1.00 89.12 140 SER A N 1
ATOM 1074 C CA . SER A 1 140 ? 7.611 -3.527 8.736 1.00 89.12 140 SER A CA 1
ATOM 1075 C C . SER A 1 140 ? 6.490 -4.211 7.959 1.00 89.12 140 SER A C 1
ATOM 1077 O O . SER A 1 140 ? 5.491 -4.592 8.563 1.00 89.12 140 SER A O 1
ATOM 1079 N N . PHE A 1 141 ? 6.664 -4.438 6.652 1.00 92.38 141 PHE A N 1
ATOM 1080 C CA . PHE A 1 141 ? 5.687 -5.176 5.843 1.00 92.38 141 PHE A CA 1
ATOM 1081 C C . PHE A 1 141 ? 5.487 -6.608 6.357 1.00 92.38 141 PHE A C 1
ATOM 1083 O O . PHE A 1 141 ? 4.363 -7.020 6.648 1.00 92.38 141 PHE A O 1
ATOM 1090 N N . TYR A 1 142 ? 6.573 -7.361 6.551 1.00 94.38 142 TYR A N 1
ATOM 1091 C CA . TYR A 1 142 ? 6.463 -8.733 7.046 1.00 94.38 142 TYR A CA 1
ATOM 1092 C C . TYR A 1 142 ? 5.963 -8.804 8.493 1.00 94.38 142 TYR A C 1
ATOM 1094 O O . TYR A 1 142 ? 5.204 -9.712 8.832 1.00 94.38 142 TYR A O 1
ATOM 1102 N N . TYR A 1 143 ? 6.325 -7.839 9.341 1.00 93.38 143 TYR A N 1
ATOM 1103 C CA . TYR A 1 143 ? 5.776 -7.717 10.689 1.00 93.38 143 TYR A CA 1
ATOM 1104 C C . TYR A 1 143 ? 4.265 -7.463 10.656 1.00 93.38 143 TYR A C 1
ATOM 1106 O O . TYR A 1 143 ? 3.510 -8.145 11.355 1.00 93.38 143 TYR A O 1
ATOM 1114 N N . TRP A 1 144 ? 3.814 -6.525 9.818 1.00 93.25 144 TRP A N 1
ATOM 1115 C CA . TRP A 1 144 ? 2.399 -6.227 9.615 1.00 93.25 144 TRP A CA 1
ATOM 1116 C C . TRP A 1 144 ? 1.642 -7.465 9.130 1.00 93.25 144 TRP A C 1
ATOM 1118 O O . TRP A 1 144 ? 0.601 -7.798 9.698 1.00 93.25 144 TRP A O 1
ATOM 1128 N N . ARG A 1 145 ? 2.194 -8.199 8.157 1.00 93.50 145 ARG A N 1
ATOM 1129 C CA . ARG A 1 145 ? 1.583 -9.420 7.618 1.00 93.50 145 ARG A CA 1
ATOM 1130 C C . ARG A 1 145 ? 1.488 -10.524 8.668 1.00 93.50 145 ARG A C 1
ATOM 1132 O O . ARG A 1 145 ? 0.426 -11.101 8.867 1.00 93.50 145 ARG A O 1
ATOM 1139 N N . ARG A 1 146 ? 2.571 -10.767 9.411 1.00 95.12 146 ARG A N 1
ATOM 1140 C CA . ARG A 1 146 ? 2.613 -11.761 10.499 1.00 95.12 146 ARG A CA 1
ATOM 1141 C C . ARG A 1 146 ? 1.612 -11.451 11.614 1.00 95.12 146 ARG A C 1
ATOM 1143 O O . ARG A 1 146 ? 1.041 -12.360 12.202 1.00 95.12 146 ARG A O 1
ATOM 1150 N N . THR A 1 147 ? 1.402 -10.175 11.919 1.00 92.31 147 THR A N 1
ATOM 1151 C CA . THR A 1 147 ? 0.500 -9.735 12.996 1.00 92.31 147 THR A CA 1
ATOM 1152 C C . THR A 1 147 ? -0.948 -9.547 12.540 1.00 92.31 147 THR A C 1
ATOM 1154 O O . THR A 1 147 ? -1.766 -9.086 13.333 1.00 92.31 147 THR A O 1
ATOM 1157 N N . ALA A 1 148 ? -1.301 -9.918 11.303 1.00 90.19 148 ALA A N 1
ATOM 1158 C CA . ALA A 1 148 ? -2.642 -9.724 10.753 1.00 90.19 148 ALA A CA 1
ATOM 1159 C C . ALA A 1 148 ? -3.744 -10.361 11.606 1.00 90.19 148 ALA A C 1
ATOM 1161 O O . ALA A 1 148 ? -4.700 -9.677 11.965 1.00 90.19 148 ALA A O 1
ATOM 1162 N N . ALA A 1 149 ? -3.570 -11.618 12.019 1.00 91.06 149 ALA A N 1
ATOM 1163 C CA . ALA A 1 149 ? -4.540 -12.304 12.871 1.00 91.06 149 ALA A CA 1
ATOM 1164 C C . ALA A 1 149 ? -4.711 -11.612 14.235 1.00 91.06 149 ALA A C 1
ATOM 1166 O O . ALA A 1 149 ? -5.829 -11.392 14.692 1.00 91.06 149 ALA A O 1
ATOM 1167 N N . ALA A 1 150 ? -3.609 -11.193 14.864 1.00 90.94 150 ALA A N 1
ATOM 1168 C CA . ALA A 1 150 ? -3.654 -10.482 16.141 1.00 90.94 150 ALA A CA 1
ATOM 1169 C C . ALA A 1 150 ? -4.333 -9.107 16.017 1.00 90.94 150 ALA A C 1
ATOM 1171 O O . ALA A 1 150 ? -5.076 -8.702 16.909 1.00 90.94 150 ALA A O 1
ATOM 1172 N N . ARG A 1 151 ? -4.106 -8.389 14.908 1.00 89.75 151 ARG A N 1
ATOM 1173 C CA . ARG A 1 151 ? -4.798 -7.126 14.609 1.00 89.75 151 ARG A CA 1
ATOM 1174 C C . ARG A 1 151 ? -6.294 -7.348 14.394 1.00 89.75 151 ARG A C 1
ATOM 1176 O O . ARG A 1 151 ? -7.078 -6.620 14.989 1.00 89.75 151 ARG A O 1
ATOM 1183 N N . ALA A 1 152 ? -6.678 -8.368 13.627 1.00 89.12 152 ALA A N 1
ATOM 1184 C CA . ALA A 1 152 ? -8.080 -8.717 13.402 1.00 89.12 152 ALA A CA 1
ATOM 1185 C C . ALA A 1 152 ? -8.795 -9.087 14.714 1.00 89.12 152 ALA A C 1
ATOM 1187 O O . ALA A 1 152 ? -9.898 -8.615 14.969 1.00 89.12 152 ALA A O 1
ATOM 1188 N N . ALA A 1 153 ? -8.140 -9.853 15.593 1.00 91.12 153 ALA A N 1
ATOM 1189 C CA . ALA A 1 153 ? -8.679 -10.183 16.911 1.00 91.12 153 ALA A CA 1
ATOM 1190 C C . ALA A 1 153 ? -8.906 -8.929 17.777 1.00 91.12 153 ALA A C 1
ATOM 1192 O O . ALA A 1 153 ? -9.969 -8.777 18.374 1.00 91.12 153 ALA A O 1
ATOM 1193 N N . ARG A 1 154 ? -7.941 -7.997 17.805 1.00 90.25 154 ARG A N 1
ATOM 1194 C CA . ARG A 1 154 ? -8.093 -6.709 18.509 1.00 90.25 154 ARG A CA 1
ATOM 1195 C C . ARG A 1 154 ? -9.232 -5.876 17.925 1.00 90.25 154 ARG A C 1
ATOM 1197 O O . ARG A 1 154 ? -10.067 -5.402 18.680 1.00 90.25 154 ARG A O 1
ATOM 1204 N N . GLN A 1 155 ? -9.318 -5.778 16.599 1.00 89.69 155 GLN A N 1
ATOM 1205 C CA . GLN A 1 155 ? -10.404 -5.067 15.919 1.00 89.69 155 GLN A CA 1
ATOM 1206 C C . GLN A 1 155 ? -11.779 -5.666 16.231 1.00 89.69 155 GLN A C 1
ATOM 1208 O O . GLN A 1 155 ? -12.727 -4.915 16.430 1.00 89.69 155 GLN A O 1
ATOM 1213 N N . ALA A 1 156 ? -11.901 -6.993 16.319 1.00 92.19 156 ALA A N 1
ATOM 1214 C CA . ALA A 1 156 ? -13.152 -7.644 16.701 1.00 92.19 156 ALA A CA 1
ATOM 1215 C C . ALA A 1 156 ? -13.558 -7.304 18.147 1.00 92.19 156 ALA A C 1
ATOM 1217 O O . ALA A 1 156 ? -14.724 -7.003 18.409 1.00 92.19 156 ALA A O 1
ATOM 1218 N N . VAL A 1 157 ? -12.595 -7.293 19.075 1.00 92.06 157 VAL A N 1
ATOM 1219 C CA . VAL A 1 157 ? -12.822 -6.871 20.468 1.00 92.06 157 VAL A CA 1
ATOM 1220 C C . VAL A 1 157 ? -13.236 -5.399 20.533 1.00 92.06 157 VAL A C 1
ATOM 1222 O O . VAL A 1 157 ? -14.235 -5.073 21.177 1.00 92.06 157 VAL A O 1
ATOM 1225 N N . ASP A 1 158 ? -12.525 -4.520 19.827 1.00 92.38 158 ASP A N 1
ATOM 1226 C CA . ASP A 1 158 ? -12.822 -3.087 19.775 1.00 92.38 158 ASP A CA 1
ATOM 1227 C C . ASP A 1 158 ? -14.193 -2.819 19.136 1.00 92.38 158 ASP A C 1
ATOM 1229 O O . ASP A 1 158 ? -14.950 -1.982 19.626 1.00 92.38 158 ASP A O 1
ATOM 1233 N N . ALA A 1 159 ? -14.565 -3.569 18.094 1.00 93.12 159 ALA A N 1
ATOM 1234 C CA . ALA A 1 159 ? -15.881 -3.492 17.466 1.00 93.12 159 ALA A CA 1
ATOM 1235 C C . ALA A 1 159 ? -16.998 -3.918 18.430 1.00 93.12 159 ALA A C 1
ATOM 1237 O O . ALA A 1 159 ? -18.034 -3.250 18.507 1.00 93.12 159 ALA A O 1
ATOM 1238 N N . GLY A 1 160 ? -16.774 -4.983 19.207 1.00 93.56 160 GLY A N 1
ATOM 1239 C CA . GLY A 1 160 ? -17.683 -5.411 20.269 1.00 93.56 160 GLY A CA 1
ATOM 1240 C C . GLY A 1 160 ? -17.836 -4.351 21.363 1.00 93.56 160 GLY A C 1
ATOM 1241 O O . GLY A 1 160 ? -18.954 -4.020 21.761 1.00 93.56 160 GLY A O 1
ATOM 1242 N N . LEU A 1 161 ? -16.730 -3.750 21.809 1.00 92.50 161 LEU A N 1
ATOM 1243 C CA . LEU A 1 161 ? -16.753 -2.649 22.774 1.00 92.50 161 LEU A CA 1
ATOM 1244 C C . LEU A 1 161 ? -17.491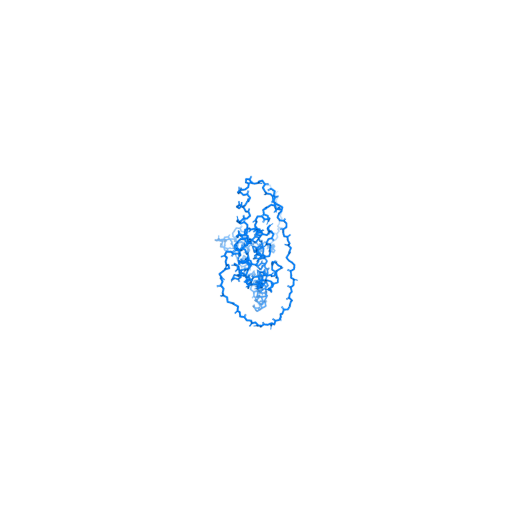 -1.423 22.217 1.00 92.50 161 LEU A C 1
ATOM 1246 O O . LEU A 1 161 ? -18.342 -0.855 22.900 1.00 92.50 161 LEU A O 1
ATOM 1250 N N . ALA A 1 162 ? -17.226 -1.043 20.967 1.00 93.56 162 ALA A N 1
ATOM 1251 C CA . ALA A 1 162 ? -17.900 0.064 20.299 1.00 93.56 162 ALA A CA 1
ATOM 1252 C C . ALA A 1 162 ? -19.407 -0.185 20.140 1.00 93.56 162 ALA A C 1
ATOM 1254 O O . ALA A 1 162 ? -20.197 0.748 20.267 1.00 93.56 162 ALA A O 1
ATOM 1255 N N . ALA A 1 163 ? -19.824 -1.429 19.885 1.00 94.00 163 ALA A N 1
ATOM 1256 C CA . ALA A 1 163 ? -21.237 -1.800 19.846 1.00 94.00 163 ALA A CA 1
ATOM 1257 C C . ALA A 1 163 ? -21.907 -1.624 21.216 1.00 94.00 163 ALA A C 1
ATOM 1259 O O . ALA A 1 163 ? -22.990 -1.049 21.294 1.00 94.00 163 ALA A O 1
ATOM 1260 N N . ARG A 1 164 ? -21.239 -2.034 22.302 1.00 93.12 164 ARG A N 1
ATOM 1261 C CA . ARG A 1 164 ? -21.736 -1.830 23.673 1.00 93.12 164 ARG A CA 1
ATOM 1262 C C . ARG A 1 164 ? -21.838 -0.350 24.043 1.00 93.12 164 ARG A C 1
ATOM 1264 O O . ARG A 1 164 ? -22.835 0.050 24.630 1.00 93.12 164 ARG A O 1
ATOM 1271 N N . ILE A 1 165 ? -20.843 0.459 23.667 1.00 92.94 165 ILE A N 1
ATOM 1272 C CA . ILE A 1 165 ? -20.868 1.921 23.849 1.00 92.94 165 ILE A CA 1
ATOM 1273 C C . ILE A 1 165 ? -22.073 2.527 23.127 1.00 92.94 165 ILE A C 1
ATOM 1275 O O . ILE A 1 165 ? -22.824 3.289 23.729 1.00 92.94 165 ILE A O 1
ATOM 1279 N N . ARG A 1 166 ? -22.273 2.175 21.848 1.00 94.06 166 ARG A N 1
ATOM 1280 C CA . ARG A 1 166 ? -23.400 2.673 21.047 1.00 94.06 166 ARG A CA 1
ATOM 1281 C C . ARG A 1 166 ? -24.741 2.286 21.655 1.00 94.06 166 ARG A C 1
ATOM 1283 O O . ARG A 1 166 ? -25.613 3.139 21.736 1.00 94.06 166 ARG A O 1
ATOM 1290 N N . LYS A 1 167 ? -24.873 1.044 22.125 1.00 93.44 167 LYS A N 1
ATOM 1291 C CA . LYS A 1 167 ? -26.077 0.578 22.811 1.00 93.44 167 LYS A CA 1
ATOM 1292 C C . LYS A 1 167 ? -26.354 1.388 24.080 1.00 93.44 167 LYS A C 1
ATOM 1294 O O . LYS A 1 167 ? -27.420 1.965 24.181 1.00 93.44 167 LYS A O 1
ATOM 1299 N N . ALA A 1 168 ? -25.388 1.513 24.992 1.00 91.56 168 ALA A N 1
ATOM 1300 C CA . ALA A 1 168 ? -25.576 2.281 26.230 1.00 91.56 168 ALA A CA 1
ATOM 1301 C C . ALA A 1 168 ? -25.925 3.757 25.960 1.00 91.56 168 ALA A C 1
ATOM 1303 O O . ALA A 1 168 ? -26.739 4.359 26.656 1.00 91.56 168 ALA A O 1
ATOM 1304 N N . HIS A 1 169 ? -25.331 4.343 24.917 1.00 93.56 169 HIS A N 1
ATOM 1305 C CA . HIS A 1 169 ? -25.663 5.699 24.493 1.00 93.56 169 HIS A CA 1
ATOM 1306 C C . HIS A 1 169 ? -27.100 5.805 23.962 1.00 93.56 169 HIS A C 1
ATOM 1308 O O . HIS A 1 169 ? -27.795 6.755 24.308 1.00 93.56 169 HIS A O 1
ATOM 1314 N N . GLN A 1 170 ? -27.552 4.830 23.166 1.00 93.06 170 GLN A N 1
ATOM 1315 C CA . GLN A 1 170 ? -28.925 4.755 22.652 1.00 93.06 170 GLN A CA 1
ATOM 1316 C C . GLN A 1 170 ? -29.947 4.498 23.764 1.00 93.06 170 GLN A C 1
ATOM 1318 O O . GLN A 1 170 ? -30.940 5.206 23.825 1.00 93.06 170 GLN A O 1
ATOM 1323 N N . ASP A 1 171 ? -29.668 3.567 24.679 1.00 91.75 171 ASP A N 1
ATOM 1324 C CA . ASP A 1 171 ? -30.519 3.248 25.836 1.00 91.75 171 ASP A CA 1
ATOM 1325 C C . ASP A 1 171 ? -30.681 4.457 26.788 1.00 91.75 171 ASP A C 1
ATOM 1327 O O . ASP A 1 171 ? -31.602 4.500 27.598 1.00 91.75 171 ASP A O 1
ATOM 1331 N N . SER A 1 172 ? -29.786 5.448 26.682 1.00 90.38 172 SER A N 1
ATOM 1332 C CA . SER A 1 172 ? -29.817 6.711 27.433 1.00 90.38 172 SER A CA 1
ATOM 1333 C C . SER A 1 172 ? -30.331 7.906 26.612 1.00 90.38 172 SER A C 1
ATOM 1335 O O . SER A 1 172 ? -30.089 9.056 26.998 1.00 90.38 172 SER A O 1
ATOM 1337 N N . ASP A 1 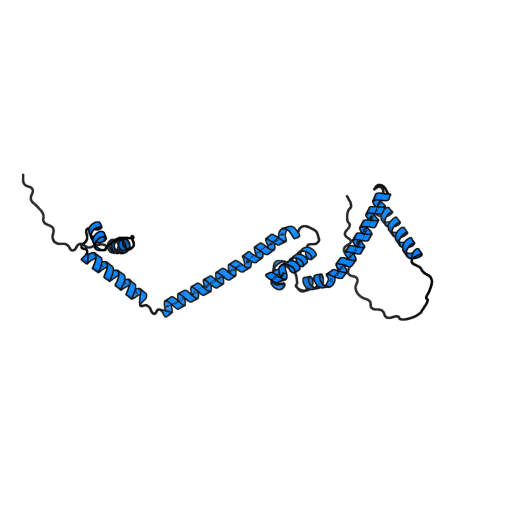173 ? -30.935 7.665 25.443 1.00 90.25 173 ASP A N 1
ATOM 1338 C CA . ASP A 1 173 ? -31.407 8.683 24.488 1.00 90.25 173 ASP A CA 1
ATOM 1339 C C . ASP A 1 173 ? -30.331 9.713 24.090 1.00 90.25 173 ASP A C 1
ATOM 1341 O O . ASP A 1 173 ? -30.599 10.884 23.831 1.00 90.25 173 ASP A O 1
ATOM 1345 N N . GLY A 1 174 ? -29.064 9.299 24.093 1.00 89.69 174 GLY A N 1
ATOM 1346 C CA . GLY A 1 174 ? -27.922 10.167 23.812 1.00 89.69 174 GLY A CA 1
ATOM 1347 C C . GLY A 1 174 ? -27.534 11.126 24.947 1.00 89.69 174 GLY A C 1
ATOM 1348 O O . GLY A 1 174 ? -26.555 11.862 24.828 1.00 89.69 174 GLY A O 1
ATOM 1349 N N . THR A 1 175 ? -28.238 11.096 26.080 1.00 90.19 175 THR A N 1
ATOM 1350 C CA . THR A 1 175 ? -28.000 11.995 27.224 1.00 90.19 175 THR A CA 1
ATOM 1351 C C . THR A 1 175 ? -26.694 11.663 27.952 1.00 90.19 175 THR A C 1
ATOM 1353 O O . THR A 1 175 ? -26.041 12.527 28.545 1.00 90.19 175 THR A O 1
ATOM 1356 N N . TYR A 1 176 ? -26.290 10.389 27.941 1.00 91.00 176 TYR A N 1
ATOM 1357 C CA . TYR A 1 176 ? -25.093 9.938 28.645 1.00 91.00 176 TYR A CA 1
ATOM 1358 C C . TYR A 1 176 ? -23.830 10.188 27.822 1.00 91.00 176 TYR A C 1
ATOM 1360 O O . TYR A 1 176 ? -23.655 9.669 26.721 1.00 91.00 176 TYR A O 1
ATOM 1368 N N . GLY A 1 177 ? -22.909 10.954 28.412 1.00 90.06 177 GLY A N 1
ATOM 1369 C CA . GLY A 1 177 ? -21.552 11.146 27.907 1.00 90.06 177 GLY A CA 1
ATOM 1370 C C . GLY A 1 177 ? -20.559 10.080 28.391 1.00 90.06 177 GLY A C 1
ATOM 1371 O O . GLY A 1 177 ? -20.884 9.198 29.190 1.00 90.06 177 GLY A O 1
ATOM 1372 N N . VAL A 1 178 ? -19.300 10.217 27.953 1.00 91.00 178 VAL A N 1
ATOM 1373 C CA . VAL A 1 178 ? -18.195 9.268 28.212 1.00 91.00 178 VAL A CA 1
ATOM 1374 C C . VAL A 1 178 ? -18.090 8.798 29.675 1.00 91.00 178 VAL A C 1
ATOM 1376 O O . VAL A 1 178 ? -17.939 7.590 29.870 1.00 91.00 178 VAL A O 1
ATOM 1379 N N . PRO A 1 179 ? -18.182 9.661 30.713 1.00 93.69 179 PRO A N 1
ATOM 1380 C CA . PRO A 1 179 ? -18.044 9.204 32.097 1.00 93.69 179 PRO A CA 1
ATOM 1381 C C . PRO A 1 179 ? -19.134 8.210 32.519 1.00 93.69 179 PRO A C 1
ATOM 1383 O O . PRO A 1 179 ? -18.817 7.180 33.112 1.00 93.69 179 PRO A O 1
ATOM 1386 N N . ARG A 1 180 ? -20.401 8.490 32.175 1.00 91.38 180 ARG A N 1
ATOM 1387 C CA . ARG A 1 180 ? -21.553 7.658 32.563 1.00 91.38 180 ARG A CA 1
ATOM 1388 C C . ARG A 1 180 ? -21.571 6.340 31.796 1.00 91.38 180 ARG A C 1
ATOM 1390 O O . ARG A 1 180 ? -21.686 5.290 32.414 1.00 91.38 180 ARG A O 1
ATOM 1397 N N . ILE A 1 181 ? -21.313 6.390 30.488 1.00 91.69 181 ILE A N 1
ATOM 1398 C CA . ILE A 1 181 ? -21.174 5.184 29.659 1.00 91.69 181 ILE A CA 1
ATOM 1399 C C . ILE A 1 181 ? -20.029 4.300 30.177 1.00 91.69 181 ILE A C 1
ATOM 1401 O O . ILE A 1 181 ? -20.164 3.083 30.256 1.00 91.69 181 ILE A O 1
ATOM 1405 N N . THR A 1 182 ? -18.893 4.886 30.572 1.00 92.06 182 THR A N 1
ATOM 1406 C CA . THR A 1 182 ? -17.756 4.105 31.091 1.00 92.06 182 THR A CA 1
ATOM 1407 C C . THR A 1 182 ? -18.085 3.411 32.412 1.00 92.06 182 THR A C 1
ATOM 1409 O O . THR A 1 182 ? -17.678 2.265 32.603 1.00 92.06 182 THR A O 1
ATOM 1412 N N . ALA A 1 183 ? -18.796 4.089 33.319 1.00 92.00 183 ALA A N 1
ATOM 1413 C CA . ALA A 1 183 ? -19.250 3.494 34.574 1.00 92.00 183 ALA A CA 1
ATOM 1414 C C . ALA A 1 183 ? -20.178 2.302 34.303 1.00 92.00 183 ALA A C 1
ATOM 1416 O O . ALA A 1 183 ? -19.911 1.192 34.757 1.00 92.00 183 ALA A O 1
ATOM 1417 N N . GLU A 1 184 ? -21.175 2.491 33.441 1.00 89.44 184 GLU A N 1
ATOM 1418 C CA . GLU A 1 184 ? -22.128 1.444 33.093 1.00 89.44 184 GLU A CA 1
ATOM 1419 C C . GLU A 1 184 ? -21.459 0.224 32.433 1.00 89.44 184 GLU A C 1
ATOM 1421 O O . GLU A 1 184 ? -21.746 -0.924 32.777 1.00 89.44 184 GLU A O 1
ATOM 1426 N N . LEU A 1 185 ? -20.497 0.446 31.530 1.00 91.38 185 LEU A N 1
ATOM 1427 C CA . LEU A 1 185 ? -19.747 -0.636 30.886 1.00 91.38 185 LEU A CA 1
ATOM 1428 C C . LEU A 1 185 ? -18.880 -1.435 31.866 1.00 91.38 185 LEU A C 1
ATOM 1430 O O . LEU A 1 185 ? -18.697 -2.640 31.651 1.00 91.38 185 LEU A O 1
ATOM 1434 N N . ARG A 1 186 ? -18.345 -0.793 32.916 1.00 91.12 186 ARG A N 1
ATOM 1435 C CA . ARG A 1 186 ? -17.611 -1.470 33.999 1.00 91.12 186 ARG A CA 1
ATOM 1436 C C . ARG A 1 186 ? -18.550 -2.295 34.864 1.00 91.12 186 ARG A C 1
ATOM 1438 O O . ARG A 1 186 ? -18.229 -3.444 35.147 1.00 91.12 186 ARG A O 1
ATOM 1445 N N . ASP A 1 187 ? -19.715 -1.756 35.200 1.00 88.81 187 ASP A N 1
ATOM 1446 C CA . ASP A 1 187 ? -20.713 -2.462 36.002 1.00 88.81 187 ASP A CA 1
ATOM 1447 C C . ASP A 1 187 ? -21.243 -3.702 35.272 1.00 88.81 187 ASP A C 1
ATOM 1449 O O . ASP A 1 187 ? -21.371 -4.780 35.853 1.00 88.81 187 ASP A O 1
ATOM 1453 N N . GLN A 1 188 ? -21.497 -3.582 33.965 1.00 83.94 188 GLN A N 1
ATOM 1454 C CA . GLN A 1 188 ? -21.871 -4.711 33.113 1.00 83.94 188 GLN A CA 1
ATOM 1455 C C . GLN A 1 188 ? -20.754 -5.763 33.044 1.00 83.94 188 GLN A C 1
ATOM 1457 O O . GLN A 1 188 ? -21.038 -6.951 33.164 1.00 83.94 188 GLN A O 1
ATOM 1462 N N . ALA A 1 189 ? -19.491 -5.342 32.897 1.00 81.81 189 ALA A N 1
ATOM 1463 C CA . ALA A 1 189 ? -18.352 -6.260 32.868 1.00 81.81 189 ALA A CA 1
ATOM 1464 C C . ALA A 1 189 ? -18.166 -6.996 34.208 1.00 81.81 189 ALA A C 1
ATOM 1466 O O . ALA A 1 189 ? -17.931 -8.204 34.210 1.00 81.81 189 ALA A O 1
ATOM 1467 N N . GLY A 1 190 ? -18.340 -6.295 35.334 1.00 76.44 190 GLY A N 1
ATOM 1468 C CA . GLY A 1 190 ? -18.319 -6.892 36.670 1.00 76.44 190 GLY A CA 1
ATOM 1469 C C . GLY A 1 190 ? -19.422 -7.938 36.852 1.00 76.44 190 GLY A C 1
ATOM 1470 O O . GLY A 1 190 ? -19.152 -9.048 37.312 1.00 76.44 190 GLY A O 1
ATOM 1471 N N . ARG A 1 191 ? -20.649 -7.645 36.398 1.00 73.06 191 ARG A N 1
ATOM 1472 C CA . ARG A 1 191 ? -21.775 -8.598 36.442 1.00 73.06 191 ARG A CA 1
ATOM 1473 C C . ARG A 1 191 ? -21.525 -9.853 35.605 1.00 73.06 191 ARG A C 1
ATOM 1475 O O . ARG A 1 191 ? -21.801 -10.950 36.088 1.00 73.06 191 ARG A O 1
ATOM 1482 N N . SER A 1 192 ? -20.965 -9.711 34.401 1.00 72.12 192 SER A N 1
ATOM 1483 C CA . SER A 1 192 ? -20.590 -10.844 33.542 1.00 72.12 192 SER A CA 1
ATOM 1484 C C . SER A 1 192 ? -19.529 -11.743 34.181 1.00 72.12 192 SER A C 1
ATOM 1486 O O . SER A 1 192 ? -19.653 -12.961 34.114 1.00 72.12 192 SER A O 1
ATOM 1488 N N . SER A 1 193 ? -18.519 -11.168 34.847 1.00 63.84 193 SER A N 1
ATOM 1489 C CA . SER A 1 193 ? -17.477 -11.963 35.515 1.00 63.84 193 SER A CA 1
ATOM 1490 C C . SER A 1 193 ? -17.982 -12.752 36.727 1.00 63.84 193 SER A C 1
ATOM 1492 O O . SER A 1 193 ? -17.468 -13.832 37.006 1.00 63.84 193 SER A O 1
ATOM 1494 N N . ILE A 1 194 ? -19.010 -12.246 37.419 1.00 61.16 194 ILE A N 1
ATOM 1495 C CA . ILE A 1 194 ? -19.622 -12.920 38.575 1.00 61.16 194 ILE A CA 1
ATOM 1496 C C . ILE A 1 194 ? -20.503 -14.091 38.117 1.00 61.16 194 ILE A C 1
ATOM 1498 O O . ILE A 1 194 ? -20.528 -15.130 38.766 1.00 61.16 194 ILE A O 1
ATOM 1502 N N . THR A 1 195 ? -21.186 -13.962 36.975 1.00 57.94 195 THR A N 1
ATOM 1503 C CA . THR A 1 195 ? -22.055 -15.024 36.433 1.00 57.94 195 THR A CA 1
ATOM 1504 C C . THR A 1 195 ? -21.290 -16.138 35.713 1.00 57.94 195 THR A C 1
ATOM 1506 O O . THR A 1 195 ? -21.796 -17.253 35.634 1.00 57.94 195 THR A O 1
ATOM 1509 N N . SER A 1 196 ? -20.060 -15.894 35.241 1.00 56.53 196 SER A N 1
ATOM 1510 C CA . SER A 1 196 ? -19.187 -16.939 34.674 1.00 56.53 196 SER A CA 1
ATOM 1511 C C . SER A 1 196 ? -18.409 -17.757 35.717 1.00 56.53 196 SER A C 1
ATOM 1513 O O . SER A 1 196 ? -17.685 -18.682 35.353 1.00 56.53 196 SER A O 1
ATOM 1515 N N . GLY A 1 197 ? -18.531 -17.432 37.008 1.00 44.50 197 GLY A N 1
ATOM 1516 C CA . GLY A 1 197 ? -17.920 -18.192 38.097 1.00 44.50 197 GLY A CA 1
ATOM 1517 C C . GLY A 1 197 ? -18.693 -19.475 38.403 1.00 44.50 197 GLY A C 1
ATOM 1518 O O . GLY A 1 197 ? -19.452 -19.517 39.365 1.00 44.50 197 GLY A O 1
ATOM 1519 N N . SER A 1 198 ? -18.498 -20.531 37.608 1.00 42.25 198 SER A N 1
ATOM 1520 C CA . SER A 1 198 ? -18.829 -21.890 38.066 1.00 42.25 198 SER A CA 1
ATOM 1521 C C . SER A 1 198 ? -17.869 -22.304 39.194 1.00 42.25 198 SER A C 1
ATOM 1523 O O . SER A 1 198 ? -16.665 -22.057 39.080 1.00 42.25 198 SER A O 1
ATOM 1525 N N . PRO A 1 199 ? -18.359 -22.920 40.286 1.00 47.75 199 PRO A N 1
ATOM 1526 C CA . PRO A 1 199 ? -17.519 -23.315 41.405 1.00 47.75 199 PRO A CA 1
ATOM 1527 C C . PRO A 1 199 ? -16.754 -24.603 41.076 1.00 47.75 199 PRO A C 1
ATOM 1529 O O . PRO A 1 199 ? -17.359 -25.620 40.754 1.00 47.75 199 PRO A O 1
ATOM 1532 N N . GLY A 1 200 ? -15.427 -24.575 41.227 1.00 44.84 200 GLY A N 1
ATOM 1533 C CA . GLY A 1 200 ? -14.625 -25.787 41.418 1.00 44.84 200 GLY A CA 1
ATOM 1534 C C . GLY A 1 200 ? -13.442 -25.961 40.469 1.00 44.84 200 GLY A C 1
ATOM 1535 O O . GLY A 1 200 ? -13.571 -26.577 39.422 1.00 44.84 200 GLY A O 1
ATOM 1536 N N . SER A 1 201 ? -12.260 -25.516 40.897 1.00 40.22 201 SER A N 1
ATOM 1537 C CA . SER A 1 201 ? -11.190 -26.438 41.317 1.00 40.22 201 SER A CA 1
ATOM 1538 C C . SER A 1 201 ? -9.964 -25.635 41.759 1.00 40.22 201 SER A C 1
ATOM 1540 O O . SER A 1 201 ? -9.290 -25.002 40.947 1.00 40.22 201 SER A O 1
ATOM 1542 N N . CYS A 1 202 ? -9.677 -25.667 43.059 1.00 33.44 202 CYS A N 1
ATOM 1543 C CA . CYS A 1 202 ? -8.403 -25.232 43.617 1.00 33.44 202 CYS A CA 1
ATOM 1544 C C . CYS A 1 202 ? -7.327 -26.279 43.290 1.00 33.44 202 CYS A C 1
ATOM 1546 O O . CYS A 1 202 ? -7.497 -27.453 43.609 1.00 33.44 202 CYS A O 1
ATOM 1548 N N . GLY A 1 203 ? -6.210 -25.850 42.706 1.00 32.41 203 GLY A N 1
ATOM 1549 C CA . GLY A 1 203 ? -4.995 -26.648 42.543 1.00 32.41 203 GLY A CA 1
ATOM 1550 C C . GLY A 1 203 ? -3.776 -25.718 42.523 1.00 32.41 203 GLY A C 1
ATOM 1551 O O . GLY A 1 203 ? -3.817 -24.720 41.801 1.00 32.41 203 GLY A O 1
ATOM 1552 N N . PRO A 1 204 ? -2.728 -25.957 43.336 1.00 48.56 204 PRO A N 1
ATOM 1553 C CA . PRO A 1 204 ? -1.672 -24.977 43.548 1.00 48.56 204 PRO A CA 1
ATOM 1554 C C . PRO A 1 204 ? -0.448 -25.169 42.639 1.00 48.56 204 PRO A C 1
ATOM 1556 O O . PRO A 1 204 ? -0.094 -26.276 42.242 1.00 48.56 204 PRO A O 1
ATOM 1559 N N . SER A 1 205 ? 0.286 -24.059 42.517 1.00 40.38 205 SER A N 1
ATOM 1560 C CA . SER A 1 205 ? 1.730 -23.928 42.264 1.00 40.38 205 SER A CA 1
ATOM 1561 C C . SER A 1 205 ? 2.243 -23.944 40.817 1.00 40.38 205 SER A C 1
ATOM 1563 O O . SER A 1 205 ? 1.855 -24.755 39.985 1.00 40.38 205 SER A O 1
ATOM 1565 N N . GLY A 1 206 ? 3.184 -23.027 40.554 1.00 31.81 206 GLY A N 1
ATOM 1566 C CA . GLY A 1 206 ? 3.986 -23.005 39.332 1.00 31.81 206 GLY A CA 1
ATOM 1567 C C . GLY A 1 206 ? 4.418 -21.612 38.887 1.00 31.81 206 GLY A C 1
ATOM 1568 O O . GLY A 1 206 ? 4.109 -21.195 37.778 1.00 31.81 206 GLY A O 1
ATOM 1569 N N . SER A 1 207 ? 5.123 -20.875 39.745 1.00 39.66 207 SER A N 1
ATOM 1570 C CA . SER A 1 207 ? 5.795 -19.630 39.377 1.00 39.66 207 SER A CA 1
ATOM 1571 C C . SER A 1 207 ? 6.831 -19.858 38.270 1.00 39.66 207 SER A C 1
ATOM 1573 O O . SER A 1 207 ? 7.646 -20.778 38.339 1.00 39.66 207 SER A O 1
ATOM 1575 N N . ARG A 1 208 ? 6.847 -18.963 37.277 1.00 36.47 208 ARG A N 1
ATOM 1576 C CA . ARG A 1 208 ? 8.069 -18.480 36.619 1.00 36.47 208 ARG A CA 1
ATOM 1577 C C . ARG A 1 208 ? 7.743 -17.228 35.812 1.00 36.47 208 ARG A C 1
ATOM 1579 O O . ARG A 1 208 ? 6.959 -17.257 34.870 1.00 36.47 208 ARG A O 1
ATOM 1586 N N . GLY A 1 209 ? 8.312 -16.113 36.259 1.00 35.03 209 GLY A N 1
ATOM 1587 C CA . GLY A 1 209 ? 8.158 -14.818 35.623 1.00 35.03 209 GLY A CA 1
ATOM 1588 C C . GLY A 1 209 ? 8.876 -14.740 34.281 1.00 35.03 209 GLY A C 1
ATOM 1589 O O . GLY A 1 209 ? 9.902 -15.377 34.056 1.00 35.03 209 GLY A O 1
ATOM 1590 N N . SER A 1 210 ? 8.355 -13.875 33.421 1.00 39.84 210 SER A N 1
ATOM 1591 C CA . SER A 1 210 ? 9.161 -13.157 32.447 1.00 39.84 210 SER A CA 1
ATOM 1592 C C . SER A 1 210 ? 8.555 -11.770 32.277 1.00 39.84 210 SER A C 1
ATOM 1594 O O . SER A 1 210 ? 7.418 -11.607 31.834 1.00 39.84 210 SER A O 1
ATOM 1596 N N . ALA A 1 211 ? 9.307 -10.784 32.752 1.00 34.09 211 ALA A N 1
ATOM 1597 C CA . ALA A 1 211 ? 9.076 -9.376 32.511 1.00 34.09 211 ALA A CA 1
ATOM 1598 C C . ALA A 1 211 ? 9.480 -9.003 31.073 1.00 34.09 211 ALA A C 1
ATOM 1600 O O . ALA A 1 211 ? 10.265 -9.711 30.445 1.00 34.09 211 ALA A O 1
ATOM 1601 N N . CYS A 1 212 ? 8.994 -7.829 30.651 1.00 29.61 212 CYS A N 1
ATOM 1602 C CA . CYS A 1 212 ? 9.446 -6.968 29.544 1.00 29.61 212 CYS A CA 1
ATOM 1603 C C . CYS A 1 212 ? 8.496 -6.883 28.340 1.00 29.61 212 CYS A C 1
ATOM 1605 O O . CYS A 1 212 ? 8.553 -7.675 27.407 1.00 29.61 212 CYS A O 1
ATOM 1607 N N . ALA A 1 213 ? 7.672 -5.831 28.324 1.00 35.59 213 ALA A N 1
ATOM 1608 C CA . ALA A 1 213 ? 7.929 -4.615 27.535 1.00 35.59 213 ALA A CA 1
ATOM 1609 C C . ALA A 1 213 ? 6.612 -3.852 27.318 1.00 35.59 213 ALA A C 1
ATOM 1611 O O . ALA A 1 213 ? 5.804 -4.170 26.444 1.00 35.59 213 ALA A O 1
ATOM 1612 N N . ALA A 1 214 ? 6.416 -2.818 28.133 1.00 36.81 214 ALA A N 1
ATOM 1613 C CA . ALA A 1 214 ? 5.425 -1.782 27.910 1.00 36.81 214 ALA A CA 1
ATOM 1614 C C . ALA A 1 214 ? 5.746 -1.032 26.605 1.00 36.81 214 ALA A C 1
ATOM 1616 O O . ALA A 1 214 ? 6.727 -0.300 26.522 1.00 36.81 214 ALA A O 1
ATOM 1617 N N . GLY A 1 215 ? 4.908 -1.227 25.589 1.00 31.31 215 GLY A N 1
ATOM 1618 C CA . GLY A 1 215 ? 4.825 -0.374 24.409 1.00 31.31 215 GLY A CA 1
ATOM 1619 C C . GLY A 1 215 ? 3.541 0.440 24.490 1.00 31.31 215 GLY A C 1
ATOM 1620 O O . GLY A 1 215 ? 2.461 -0.064 24.188 1.00 31.31 215 GLY A O 1
ATOM 1621 N N . THR A 1 216 ? 3.666 1.675 24.962 1.00 38.47 216 THR A N 1
ATOM 1622 C CA . THR A 1 216 ? 2.608 2.674 25.124 1.00 38.47 216 THR A CA 1
ATOM 1623 C C . THR A 1 216 ? 1.792 2.831 23.838 1.00 38.47 216 THR A C 1
ATOM 1625 O O . THR A 1 216 ? 2.290 3.333 22.834 1.00 38.47 216 THR A O 1
ATOM 1628 N N . ALA A 1 217 ? 0.525 2.415 23.862 1.00 33.16 217 ALA A N 1
ATOM 1629 C CA . ALA A 1 217 ? -0.423 2.723 22.798 1.00 33.16 217 ALA A CA 1
ATOM 1630 C C . ALA A 1 217 ? -0.831 4.207 22.895 1.00 33.16 217 ALA A C 1
ATOM 1632 O O . ALA A 1 217 ? -1.210 4.656 23.984 1.00 33.16 217 ALA A O 1
ATOM 1633 N N . PRO A 1 218 ? -0.797 4.989 21.800 1.00 36.75 218 PRO A N 1
ATOM 1634 C CA . PRO A 1 218 ? -1.384 6.316 21.807 1.00 36.75 218 PRO A CA 1
ATOM 1635 C C . PRO A 1 218 ? -2.898 6.162 21.969 1.00 36.75 218 PRO A C 1
ATOM 1637 O O . PRO A 1 218 ? -3.585 5.603 21.118 1.00 36.75 218 PRO A O 1
ATOM 1640 N N . ARG A 1 219 ? -3.420 6.644 23.100 1.00 36.50 219 ARG A N 1
ATOM 1641 C CA . ARG A 1 219 ? -4.856 6.801 23.330 1.00 36.50 219 ARG A CA 1
ATOM 1642 C C . ARG A 1 219 ? -5.400 7.770 22.285 1.00 36.50 219 ARG A C 1
ATOM 1644 O O . ARG A 1 219 ? -5.294 8.984 22.456 1.00 36.50 219 ARG A O 1
ATOM 1651 N N . SER A 1 220 ? -5.994 7.244 21.221 1.00 36.56 220 SER A N 1
ATOM 1652 C CA . SER A 1 220 ? -6.837 8.020 20.322 1.00 36.56 220 SER A CA 1
ATOM 1653 C C . SER A 1 220 ? -8.019 8.545 21.135 1.00 36.56 220 SER A C 1
ATOM 1655 O O . SER A 1 220 ? -8.969 7.822 21.431 1.00 36.56 220 SER A O 1
ATOM 1657 N N . ARG A 1 221 ? -7.939 9.811 21.559 1.00 35.38 221 ARG A N 1
ATOM 1658 C CA . ARG A 1 221 ? -9.107 10.568 22.008 1.00 35.38 221 ARG A CA 1
ATOM 1659 C C . ARG A 1 221 ? -9.999 10.751 20.787 1.00 35.38 221 ARG A C 1
ATOM 1661 O O . ARG A 1 221 ? -9.863 11.733 20.064 1.00 35.38 221 ARG A O 1
ATOM 1668 N N . THR A 1 222 ? -10.903 9.811 20.549 1.00 40.88 222 THR A N 1
ATOM 1669 C CA . THR A 1 222 ? -12.051 10.046 19.680 1.00 40.88 222 THR A CA 1
ATOM 1670 C C . THR A 1 222 ? -12.895 11.110 20.371 1.00 40.88 222 THR A C 1
ATOM 1672 O O . THR A 1 222 ? -13.592 10.856 21.353 1.00 40.88 222 THR A O 1
ATOM 1675 N N . ARG A 1 223 ? -12.728 12.355 19.922 1.00 36.41 223 ARG A N 1
ATOM 1676 C CA . ARG A 1 223 ? -13.625 13.459 20.240 1.00 36.41 223 ARG A CA 1
ATOM 1677 C C . ARG A 1 223 ? -14.907 13.182 19.461 1.00 36.41 223 ARG A C 1
ATOM 1679 O O . ARG A 1 223 ? -14.966 13.443 18.266 1.00 36.41 223 ARG A O 1
ATOM 1686 N N . TRP A 1 224 ? -15.884 12.595 20.137 1.00 39.03 224 TRP A N 1
ATOM 1687 C CA . TRP A 1 224 ? -17.252 12.506 19.642 1.00 39.03 224 TRP A CA 1
ATOM 1688 C C . TRP A 1 224 ? -17.796 13.938 19.533 1.00 39.03 224 TRP A C 1
ATOM 1690 O O . TRP A 1 224 ? -17.660 14.717 20.482 1.00 39.03 224 TRP A O 1
ATOM 1700 N N . ARG A 1 225 ? -18.291 14.301 18.350 1.00 33.56 225 ARG A N 1
ATOM 1701 C CA . ARG A 1 225 ? -18.983 15.558 18.061 1.00 33.56 225 ARG A CA 1
ATOM 1702 C C . ARG A 1 225 ? -20.408 15.226 17.656 1.00 33.56 225 ARG A C 1
ATOM 1704 O O . ARG A 1 225 ? -20.579 14.134 17.072 1.00 33.56 225 ARG A O 1
#